Protein AF-A0AAD3GZ69-F1 (afdb_monomer)

InterPro domains:
  IPR002921 Fungal lipase-type domain [PF01764] (49-85)
  IPR029058 Alpha/Beta hydrolase fold [SSF53474] (50-106)

Organism: NCBI:txid426638

Radius of gyration: 20.84 Å; Cα contacts (8 Å, |Δi|>4): 149; chains: 1; bounding box: 48×35×66 Å

pLDDT: mean 70.29, std 15.27, range [32.44, 91.38]

Structure (mmCIF, N/CA/C/O backbone):
data_AF-A0AAD3GZ69-F1
#
_entry.id   AF-A0AAD3GZ69-F1
#
loop_
_atom_site.group_PDB
_atom_site.id
_atom_site.type_symbol
_atom_site.label_atom_id
_atom_site.label_alt_id
_atom_site.label_comp_id
_atom_site.label_asym_id
_atom_site.label_entity_id
_atom_site.label_seq_id
_atom_site.pdbx_PDB_ins_code
_atom_site.Cartn_x
_atom_site.Cartn_y
_atom_site.Cartn_z
_atom_site.occupancy
_atom_site.B_iso_or_equiv
_atom_site.auth_seq_id
_atom_site.auth_comp_id
_atom_site.auth_asym_id
_atom_site.auth_atom_id
_atom_site.pdbx_PDB_model_num
ATOM 1 N N . MET A 1 1 ? -7.403 25.230 9.301 1.00 32.44 1 MET A N 1
ATOM 2 C CA . MET A 1 1 ? -6.482 24.905 10.419 1.00 32.44 1 MET A CA 1
ATOM 3 C C . MET A 1 1 ? -7.072 23.872 11.400 1.00 32.44 1 MET A C 1
ATOM 5 O O . MET A 1 1 ? -6.485 23.655 12.447 1.00 32.44 1 MET A O 1
ATOM 9 N N . SER A 1 2 ? -8.186 23.202 11.067 1.00 45.88 2 SER A N 1
ATOM 10 C CA . SER A 1 2 ? -8.878 22.196 11.898 1.00 45.88 2 SER A CA 1
ATOM 11 C C . SER A 1 2 ? -8.241 20.807 11.873 1.00 45.88 2 SER A C 1
ATOM 13 O O . SER A 1 2 ? -8.363 20.053 12.830 1.00 45.88 2 SER A O 1
ATOM 15 N N . ASP A 1 3 ? -7.554 20.471 10.786 1.00 41.25 3 ASP A N 1
ATOM 16 C CA . ASP A 1 3 ? -7.224 19.076 10.503 1.00 41.25 3 ASP A CA 1
ATOM 17 C C . ASP A 1 3 ? -5.966 18.641 11.258 1.00 41.25 3 ASP A C 1
ATOM 19 O O . ASP A 1 3 ? -5.935 17.572 11.851 1.00 41.25 3 ASP A O 1
ATOM 23 N N . ILE A 1 4 ? -4.948 19.498 11.359 1.00 44.38 4 ILE A N 1
ATOM 24 C CA . ILE A 1 4 ? -3.692 19.141 12.035 1.00 44.38 4 ILE A CA 1
ATOM 25 C C . ILE A 1 4 ? -3.888 18.808 13.521 1.00 44.38 4 ILE A C 1
ATOM 27 O O . ILE A 1 4 ? -3.219 17.908 14.008 1.00 44.38 4 ILE A O 1
ATOM 31 N N . GLN A 1 5 ? -4.821 19.453 14.235 1.00 42.06 5 GLN A N 1
ATOM 32 C CA . GLN A 1 5 ? -5.139 19.082 15.624 1.00 42.06 5 GLN A CA 1
ATOM 33 C C . GLN A 1 5 ? -5.864 17.730 15.721 1.00 42.06 5 GLN A C 1
ATOM 35 O O . GLN A 1 5 ? -5.643 16.998 16.682 1.00 42.06 5 GLN A O 1
ATOM 40 N N . LEU A 1 6 ? -6.684 17.378 14.723 1.00 50.84 6 LEU A N 1
ATOM 41 C CA . LEU A 1 6 ? -7.386 16.091 14.648 1.00 50.84 6 LEU A CA 1
ATOM 42 C C . LEU A 1 6 ? -6.430 14.941 14.295 1.00 50.84 6 LEU A C 1
ATOM 44 O O . LEU A 1 6 ? -6.549 13.846 14.841 1.00 50.84 6 LEU A O 1
ATOM 48 N N . TRP A 1 7 ? -5.446 15.202 13.432 1.00 48.44 7 TRP A N 1
ATOM 49 C CA . TRP A 1 7 ? -4.469 14.212 12.965 1.00 48.44 7 TRP A CA 1
ATOM 50 C C . TRP A 1 7 ? -3.213 14.127 13.845 1.00 48.44 7 TRP A C 1
ATOM 52 O O . TRP A 1 7 ? -2.536 13.097 13.848 1.00 48.44 7 TRP A O 1
ATOM 62 N N . ALA A 1 8 ? -2.918 15.164 14.640 1.00 50.97 8 ALA A N 1
ATOM 63 C CA . ALA A 1 8 ? -1.767 15.197 15.541 1.00 50.97 8 ALA A CA 1
ATOM 64 C C . ALA A 1 8 ? -1.819 14.088 16.591 1.00 50.97 8 ALA A C 1
ATOM 66 O O . ALA A 1 8 ? -0.781 13.521 16.891 1.00 50.97 8 ALA A O 1
ATOM 67 N N . GLY A 1 9 ? -2.992 13.724 17.120 1.00 55.50 9 GLY A N 1
ATOM 68 C CA . GLY A 1 9 ? -3.097 12.648 18.114 1.00 55.50 9 GLY A CA 1
ATOM 69 C C . GLY A 1 9 ? -2.647 11.289 17.569 1.00 55.50 9 GLY A C 1
ATOM 70 O O . GLY A 1 9 ? -1.877 10.579 18.218 1.00 55.50 9 GLY A O 1
ATOM 71 N N . ALA A 1 10 ? -3.061 10.954 16.345 1.00 55.09 10 ALA A N 1
ATOM 72 C CA . ALA A 1 10 ? -2.642 9.726 15.676 1.00 55.09 10 ALA A CA 1
ATOM 73 C C . ALA A 1 10 ? -1.164 9.778 15.258 1.00 55.09 10 ALA A C 1
ATOM 75 O O . ALA A 1 10 ? -0.447 8.793 15.418 1.00 55.09 10 ALA A O 1
ATOM 76 N N . LEU A 1 11 ? -0.685 10.930 14.776 1.00 55.00 11 LEU A N 1
ATOM 77 C CA . LEU A 1 11 ? 0.725 11.149 14.440 1.00 55.00 11 LEU A CA 1
ATOM 78 C C . LEU A 1 11 ? 1.628 11.030 15.681 1.00 55.00 11 LEU A C 1
ATOM 80 O O . LEU A 1 11 ? 2.637 10.334 15.651 1.00 55.00 11 LEU A O 1
ATOM 84 N N . ILE A 1 12 ? 1.244 11.668 16.789 1.00 59.16 12 ILE A N 1
ATOM 85 C CA . ILE A 1 12 ? 1.954 11.631 18.073 1.00 59.16 12 ILE A CA 1
ATOM 86 C C . ILE A 1 12 ? 1.927 10.218 18.642 1.00 59.16 12 ILE A C 1
ATOM 88 O O . ILE A 1 12 ? 2.951 9.770 19.137 1.00 59.16 12 ILE A O 1
ATOM 92 N N . SER A 1 13 ? 0.812 9.490 18.557 1.00 58.69 13 SER A N 1
ATOM 93 C CA . SER A 1 13 ? 0.738 8.109 19.060 1.00 58.69 13 SER A CA 1
ATOM 94 C C . SER A 1 13 ? 1.662 7.167 18.285 1.00 58.69 13 SER A C 1
ATOM 96 O O . SER A 1 13 ? 2.373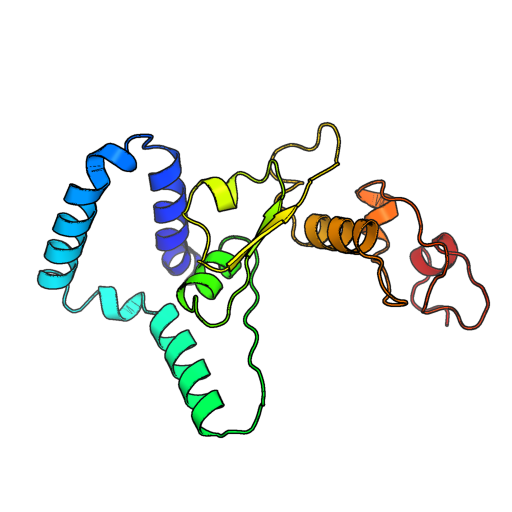 6.374 18.900 1.00 58.69 13 SER A O 1
ATOM 98 N N . GLN A 1 14 ? 1.720 7.311 16.958 1.00 54.88 14 GLN A N 1
ATOM 99 C CA . GLN A 1 14 ? 2.662 6.578 16.107 1.00 54.88 14 GLN A CA 1
ATOM 100 C C . GLN A 1 14 ? 4.117 6.960 16.444 1.00 54.88 14 GLN A C 1
ATOM 102 O O . GLN A 1 14 ? 4.931 6.097 16.753 1.00 54.88 14 GLN A O 1
ATOM 107 N N . LEU A 1 15 ? 4.450 8.252 16.519 1.00 56.22 15 LEU A N 1
ATOM 108 C CA . LEU A 1 15 ? 5.810 8.703 16.856 1.00 56.22 15 LEU A CA 1
ATOM 109 C C . LEU A 1 15 ? 6.239 8.335 18.288 1.00 56.22 15 LEU A C 1
ATOM 111 O O . LEU A 1 15 ? 7.384 7.948 18.509 1.00 56.22 15 LEU A O 1
ATOM 115 N N . SER A 1 16 ? 5.338 8.409 19.267 1.00 54.94 16 SER A N 1
ATOM 116 C CA . SER A 1 16 ? 5.649 8.099 20.674 1.00 54.94 16 SER A CA 1
ATOM 117 C C . SER A 1 16 ? 6.014 6.628 20.859 1.00 54.94 16 SER A C 1
ATOM 119 O O . SER A 1 16 ? 6.904 6.314 21.647 1.00 54.94 16 SER A O 1
ATOM 121 N N . ARG A 1 17 ? 5.383 5.725 20.097 1.00 53.78 17 ARG A N 1
ATOM 122 C CA . ARG A 1 17 ? 5.751 4.302 20.073 1.00 53.78 17 ARG A CA 1
ATOM 123 C C . ARG A 1 17 ? 7.124 4.075 19.432 1.00 53.78 17 ARG A C 1
ATOM 125 O O . ARG A 1 17 ? 7.867 3.220 19.897 1.00 53.78 17 ARG A O 1
ATOM 132 N N . SER A 1 18 ? 7.508 4.894 18.449 1.00 49.09 18 SER A N 1
ATOM 133 C CA . SER A 1 18 ? 8.809 4.803 17.770 1.00 49.09 18 SER A CA 1
ATOM 134 C C . SER A 1 18 ? 10.004 5.212 18.641 1.00 49.09 18 SER A C 1
ATOM 136 O O . SER A 1 18 ? 11.092 4.668 18.463 1.00 49.09 18 SER A O 1
ATOM 138 N N . PHE A 1 19 ? 9.839 6.179 19.550 1.00 53.97 19 PHE A N 1
ATOM 139 C CA . PHE A 1 19 ? 10.937 6.681 20.394 1.00 53.97 19 PHE A CA 1
ATOM 140 C C . PHE A 1 19 ? 11.065 5.960 21.741 1.00 53.97 19 PHE A C 1
ATOM 142 O O . PHE A 1 19 ? 12.057 6.156 22.445 1.00 53.97 19 PHE A O 1
ATOM 149 N N . ILE A 1 20 ? 10.092 5.123 22.108 1.00 55.41 20 ILE A N 1
ATOM 150 C CA . ILE A 1 20 ? 10.096 4.375 23.366 1.00 55.41 20 ILE A CA 1
ATOM 151 C C . ILE A 1 20 ? 10.287 2.881 23.048 1.00 55.41 20 ILE A C 1
ATOM 153 O O . ILE A 1 20 ? 9.304 2.164 22.864 1.00 55.41 20 ILE A O 1
ATOM 157 N N . PRO A 1 21 ? 11.530 2.354 23.050 1.00 49.06 21 PRO A N 1
ATOM 158 C CA . PRO A 1 21 ? 11.839 0.938 22.794 1.00 49.06 21 PRO A CA 1
ATOM 159 C C . PRO A 1 21 ? 11.452 0.013 23.972 1.00 49.06 21 PRO A C 1
ATOM 161 O O . PRO A 1 21 ? 12.068 -1.022 24.207 1.00 49.06 21 PRO A O 1
ATOM 164 N N . ILE A 1 22 ? 10.441 0.405 24.754 1.00 51.69 22 ILE A N 1
ATOM 165 C CA . ILE A 1 22 ? 9.986 -0.230 26.002 1.00 51.69 22 ILE A CA 1
ATOM 166 C C . ILE A 1 22 ? 8.553 -0.787 25.823 1.00 51.69 22 ILE A C 1
ATOM 168 O O . ILE A 1 22 ? 7.899 -1.180 26.787 1.00 51.69 22 ILE A O 1
ATOM 172 N N . GLY A 1 23 ? 8.050 -0.872 24.582 1.00 51.81 23 GLY A N 1
ATOM 173 C 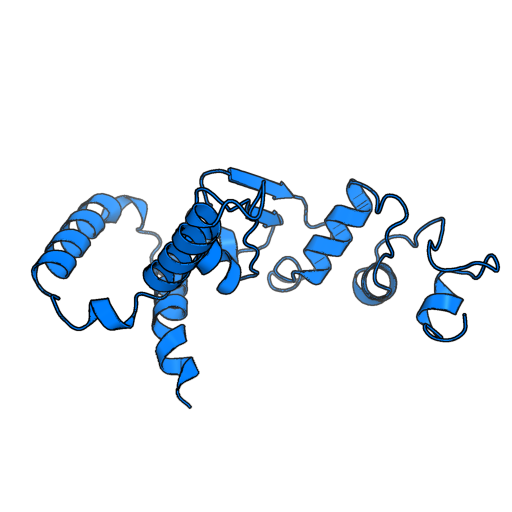CA . GLY A 1 23 ? 6.701 -1.369 24.265 1.00 51.81 23 GLY A CA 1
ATOM 174 C C . GLY A 1 23 ? 6.370 -2.740 24.873 1.00 51.81 23 GLY A C 1
ATOM 175 O O . GLY A 1 23 ? 5.239 -2.954 25.297 1.00 51.81 23 GLY A O 1
ATOM 176 N N . ASN A 1 24 ? 7.373 -3.611 25.039 1.00 53.44 24 ASN A N 1
ATOM 177 C CA . ASN A 1 24 ? 7.220 -4.944 25.642 1.00 53.44 24 ASN A CA 1
ATOM 178 C C . ASN A 1 24 ? 7.282 -4.976 27.182 1.00 53.44 24 ASN A C 1
ATOM 180 O O . ASN A 1 24 ? 6.868 -5.957 27.789 1.00 53.44 24 ASN A O 1
ATOM 184 N N . ILE A 1 25 ? 7.821 -3.942 27.835 1.00 55.22 25 ILE A N 1
ATOM 185 C CA . ILE A 1 25 ? 7.900 -3.868 29.311 1.00 55.22 25 ILE A CA 1
ATOM 186 C C . ILE A 1 25 ? 6.700 -3.094 29.872 1.00 55.22 25 ILE A C 1
ATOM 188 O O . ILE A 1 25 ? 6.257 -3.347 30.990 1.00 55.22 25 ILE A O 1
ATOM 192 N N . LEU A 1 26 ? 6.150 -2.166 29.088 1.00 50.56 26 LEU A N 1
ATOM 193 C CA . LEU A 1 26 ? 5.025 -1.327 29.487 1.00 50.56 26 LEU A CA 1
ATOM 194 C C . LEU A 1 26 ? 3.674 -1.848 28.999 1.00 50.56 26 LEU A C 1
ATOM 196 O O . LEU A 1 26 ? 2.674 -1.239 29.343 1.00 50.56 26 LEU A O 1
ATOM 200 N N . THR A 1 27 ? 3.596 -2.950 28.250 1.00 55.94 27 THR A N 1
ATOM 201 C CA . THR A 1 27 ? 2.317 -3.504 27.760 1.00 55.94 27 THR A CA 1
ATOM 202 C C . THR A 1 27 ? 1.278 -3.694 28.881 1.00 55.94 27 THR A C 1
ATOM 204 O O . THR A 1 27 ? 0.170 -3.180 28.734 1.00 55.94 27 THR A O 1
ATOM 207 N N . PRO A 1 28 ? 1.625 -4.273 30.055 1.00 54.22 28 PRO A N 1
ATOM 208 C CA . PRO A 1 28 ? 0.685 -4.388 31.177 1.00 54.22 28 PRO A CA 1
ATOM 209 C C . PRO A 1 28 ? 0.324 -3.029 31.796 1.00 54.22 28 PRO A C 1
ATOM 211 O O . PRO A 1 28 ? -0.781 -2.829 32.297 1.00 54.22 28 PRO A O 1
ATOM 214 N N . LEU A 1 29 ? 1.260 -2.073 31.765 1.00 49.47 29 LEU A N 1
ATOM 215 C CA . LEU A 1 29 ? 1.029 -0.722 32.269 1.00 49.47 29 LEU A CA 1
ATOM 216 C C . LEU A 1 29 ? 0.137 0.078 31.314 1.00 49.47 29 LEU A C 1
ATOM 218 O O . LEU A 1 29 ? -0.685 0.856 31.776 1.00 49.47 29 LEU A O 1
ATOM 222 N N . PHE A 1 30 ? 0.259 -0.123 30.002 1.00 51.56 30 PHE A N 1
ATOM 223 C CA . PHE A 1 30 ? -0.594 0.501 28.999 1.00 51.56 30 PHE A CA 1
ATOM 224 C C . PHE A 1 30 ? -2.018 -0.032 29.071 1.00 51.56 30 PHE A C 1
ATOM 226 O O . PHE A 1 30 ? -2.929 0.777 29.000 1.00 51.56 30 PHE A O 1
ATOM 233 N N . GLU A 1 31 ? -2.235 -1.331 29.285 1.00 52.62 31 GLU A N 1
ATOM 234 C CA . GLU A 1 31 ? -3.584 -1.865 29.531 1.00 52.62 31 GLU A CA 1
ATOM 235 C C . GLU A 1 31 ? -4.220 -1.216 30.767 1.00 52.62 31 GLU A C 1
ATOM 237 O O . GLU A 1 31 ? -5.341 -0.714 30.695 1.00 52.62 31 GLU A O 1
ATOM 242 N N . PHE A 1 32 ? -3.469 -1.117 31.868 1.00 52.47 32 PHE A N 1
ATOM 243 C CA . PHE A 1 32 ? -3.925 -0.468 33.098 1.00 52.47 32 PHE A CA 1
ATOM 244 C C . PHE A 1 32 ? -4.167 1.041 32.928 1.00 52.47 32 PHE A C 1
ATOM 246 O O . PHE A 1 32 ? -5.166 1.572 33.408 1.00 52.47 32 PHE A O 1
ATOM 253 N N . LEU A 1 33 ? -3.282 1.747 32.218 1.00 46.03 33 LEU A N 1
ATOM 254 C CA . LEU A 1 33 ? -3.421 3.175 31.929 1.00 46.03 33 LEU A CA 1
ATOM 255 C C . LEU A 1 33 ? -4.560 3.443 30.944 1.00 46.03 33 LEU A C 1
ATOM 257 O O . LEU A 1 33 ? -5.280 4.413 31.132 1.00 46.03 33 LEU A O 1
ATOM 261 N N . VAL A 1 34 ? -4.774 2.586 29.944 1.00 51.66 34 VAL A N 1
ATOM 262 C CA . VAL A 1 34 ? -5.924 2.655 29.031 1.00 51.66 34 VAL A CA 1
ATOM 263 C C . VAL A 1 34 ? -7.213 2.385 29.793 1.00 51.66 34 VAL A C 1
ATOM 265 O O . VAL A 1 34 ? -8.184 3.090 29.563 1.00 51.66 34 VAL A O 1
ATOM 268 N N . GLU A 1 35 ? -7.239 1.442 30.734 1.00 50.06 35 GLU A N 1
ATOM 269 C CA . GLU A 1 35 ? -8.422 1.184 31.558 1.00 50.06 35 GLU A CA 1
ATOM 270 C C . GLU A 1 35 ? -8.715 2.345 32.524 1.00 50.06 35 GLU A C 1
ATOM 272 O O . GLU A 1 35 ? -9.871 2.731 32.701 1.00 50.06 35 GLU A O 1
ATOM 277 N N . ILE A 1 36 ? -7.677 2.949 33.110 1.00 51.25 36 ILE A N 1
ATOM 278 C CA . ILE A 1 36 ? -7.787 4.141 33.960 1.00 51.25 36 ILE A CA 1
ATOM 279 C C . ILE A 1 36 ? -8.231 5.359 33.152 1.00 51.25 36 ILE A C 1
ATOM 281 O O . ILE A 1 36 ? -9.138 6.064 33.585 1.00 51.25 36 ILE A O 1
ATOM 285 N N . VAL A 1 37 ? -7.646 5.597 31.977 1.00 48.34 37 VAL A N 1
ATOM 286 C CA . VAL A 1 37 ? -8.032 6.686 31.068 1.00 48.34 37 VAL A CA 1
ATOM 287 C C . VAL A 1 37 ? -9.444 6.451 30.531 1.00 48.34 37 VAL A C 1
ATOM 289 O O . VAL A 1 37 ? -10.247 7.373 30.538 1.00 48.34 37 VAL A O 1
ATOM 292 N N . ALA A 1 38 ? -9.814 5.218 30.183 1.00 47.41 38 ALA A N 1
ATOM 293 C CA . ALA A 1 38 ? -11.172 4.868 29.767 1.00 47.41 38 ALA A CA 1
ATOM 294 C C . ALA A 1 38 ? -12.201 5.021 30.901 1.00 47.41 38 ALA A C 1
ATOM 296 O O . ALA A 1 38 ? -13.359 5.338 30.633 1.00 47.41 38 ALA A O 1
ATOM 297 N N . LYS A 1 39 ? -11.796 4.822 32.164 1.00 52.06 39 LYS A N 1
ATOM 298 C CA . LYS A 1 39 ? -12.633 5.074 33.351 1.00 52.06 39 LYS A CA 1
ATOM 299 C C . LYS A 1 39 ? -12.684 6.553 33.759 1.00 52.06 39 LYS A C 1
ATOM 301 O O . LYS A 1 39 ? -13.692 6.965 34.327 1.00 52.06 39 LYS A O 1
ATOM 306 N N . LEU A 1 40 ? -11.635 7.341 33.501 1.00 48.72 40 LEU A N 1
ATOM 307 C CA . LEU A 1 40 ? -11.531 8.757 33.892 1.00 48.72 40 LEU A CA 1
ATOM 308 C C . LEU A 1 40 ? -12.021 9.739 32.815 1.00 48.72 40 LEU A C 1
ATOM 310 O O . LEU A 1 40 ? -12.607 10.763 33.160 1.00 48.72 40 LEU A O 1
ATOM 314 N N . GLU A 1 41 ? -11.814 9.466 31.527 1.00 46.16 41 GLU A N 1
ATOM 315 C CA . GLU A 1 41 ? -12.158 10.379 30.429 1.00 46.16 41 GLU A CA 1
ATOM 316 C C . GLU A 1 41 ? -13.482 9.998 29.753 1.00 46.16 41 GLU A C 1
ATOM 318 O O . GLU A 1 41 ? -13.524 9.331 28.721 1.00 46.16 41 GLU A O 1
ATOM 323 N N . SER A 1 42 ? -14.594 10.484 30.309 1.00 47.56 42 SER A N 1
ATOM 324 C CA . SER A 1 42 ? -15.952 10.184 29.824 1.00 47.56 42 SER A CA 1
ATOM 325 C C . SER A 1 42 ? -16.564 11.218 28.861 1.00 47.56 42 SER A C 1
ATOM 327 O O . SER A 1 42 ? -17.750 11.134 28.562 1.00 47.56 42 SER A O 1
ATOM 329 N N . SER A 1 43 ? -15.799 12.178 28.323 1.00 43.94 43 SER A N 1
ATOM 330 C CA . SER A 1 43 ? -16.357 13.186 27.389 1.00 43.94 43 SER A CA 1
ATOM 331 C C . SER A 1 43 ? -15.425 13.662 26.265 1.00 43.94 43 SER A C 1
ATOM 333 O O . SER A 1 43 ? -15.903 14.059 25.204 1.00 43.94 43 SER A O 1
ATOM 335 N N . SER A 1 44 ? -14.100 13.586 26.431 1.00 46.34 44 SER A N 1
ATOM 336 C CA . SER A 1 44 ? -13.134 14.026 25.405 1.00 46.34 44 SER A CA 1
ATOM 337 C C . SER A 1 44 ? -12.867 12.954 24.331 1.00 46.34 44 SER A C 1
ATOM 339 O O . SER A 1 44 ? -12.732 13.266 23.146 1.00 46.34 44 SER A O 1
ATOM 341 N N . LEU A 1 45 ? -12.906 11.667 24.710 1.00 45.59 45 LEU A N 1
ATOM 342 C CA . LEU A 1 45 ? -12.718 10.522 23.803 1.00 45.59 45 LEU A CA 1
ATOM 343 C C . LEU A 1 45 ? -13.880 10.302 22.818 1.00 45.59 45 LEU A C 1
ATOM 345 O O . LEU A 1 45 ? -13.715 9.619 21.806 1.00 45.59 45 LEU A O 1
ATOM 349 N N . GLU A 1 46 ? -15.051 10.897 23.062 1.00 45.69 46 GLU A N 1
ATOM 350 C CA . GLU A 1 46 ? -16.164 10.848 22.108 1.00 45.69 46 GLU A CA 1
ATOM 351 C C . GLU A 1 46 ? -15.824 11.604 20.808 1.00 45.69 46 GLU A C 1
ATOM 353 O O . GLU A 1 46 ? -16.248 11.202 19.723 1.00 45.69 46 GLU A O 1
ATOM 358 N N . LYS A 1 47 ? -14.963 12.632 20.887 1.00 41.66 47 LYS A N 1
ATOM 359 C CA . LYS A 1 47 ? -14.555 13.474 19.749 1.00 41.66 47 LYS A CA 1
ATOM 360 C C . LYS A 1 47 ? -13.451 12.894 18.861 1.00 41.66 47 LYS A C 1
ATOM 362 O O . LYS A 1 47 ? -13.324 13.331 17.724 1.00 41.66 47 LYS A O 1
ATOM 367 N N . VAL A 1 48 ? -12.690 11.905 19.327 1.00 50.78 48 VAL A N 1
ATOM 368 C CA . VAL A 1 48 ? -11.642 11.210 18.538 1.00 50.78 48 VAL A CA 1
ATOM 369 C C . VAL A 1 48 ? -12.142 9.896 17.921 1.00 50.78 48 VAL A C 1
ATOM 371 O O . VAL A 1 48 ? -11.377 9.052 17.461 1.00 50.78 48 VAL A O 1
ATOM 374 N N . SER A 1 49 ? -13.461 9.722 17.861 1.00 55.66 49 SER A N 1
ATOM 375 C CA . SER A 1 49 ? -14.132 8.490 17.457 1.00 55.66 49 SER A CA 1
ATOM 376 C C . SER A 1 49 ? -14.257 8.290 15.936 1.00 55.66 49 SER A C 1
ATOM 378 O O . SER A 1 49 ? -15.251 7.747 15.455 1.00 55.66 49 SER A O 1
ATOM 380 N N . PHE A 1 50 ? -13.235 8.662 15.157 1.00 57.78 50 PHE A N 1
ATOM 381 C CA . PHE A 1 50 ? -13.207 8.428 13.702 1.00 57.78 50 PHE A CA 1
ATOM 382 C C . PHE A 1 50 ? -13.448 6.957 13.347 1.00 57.78 50 PHE A C 1
ATOM 384 O O . PHE A 1 50 ? -14.170 6.641 12.399 1.00 57.78 50 PHE A O 1
ATOM 391 N N . TYR A 1 51 ? -12.926 6.046 14.169 1.00 62.25 51 TYR A N 1
ATOM 392 C CA . TYR A 1 51 ? -13.189 4.621 14.026 1.00 62.25 51 TYR A CA 1
ATOM 393 C C . TYR A 1 51 ? -14.652 4.251 14.293 1.00 62.25 51 TYR A C 1
ATOM 395 O O . TYR A 1 51 ? -15.173 3.373 13.614 1.00 62.25 51 TYR A O 1
ATOM 403 N N . LYS A 1 52 ? -15.348 4.921 15.227 1.00 66.00 52 LYS A N 1
ATOM 404 C CA . LYS A 1 52 ? -16.772 4.659 15.501 1.00 66.00 52 LYS A CA 1
ATOM 405 C C . LYS A 1 52 ? -17.638 5.129 14.347 1.00 66.00 52 LYS A C 1
ATOM 407 O O . LYS A 1 52 ? -18.526 4.391 13.950 1.00 66.00 52 LYS A O 1
ATOM 412 N N . GLN A 1 53 ? -17.364 6.309 13.791 1.00 72.12 53 GLN A N 1
ATOM 413 C CA . GLN A 1 53 ? -18.095 6.808 12.622 1.00 72.12 53 GLN A CA 1
ATOM 414 C C . GLN A 1 53 ? -17.881 5.903 11.406 1.00 72.12 53 GLN A C 1
ATOM 416 O O . GLN A 1 53 ? -18.848 5.495 10.770 1.00 72.12 53 GLN A O 1
ATOM 421 N N . THR A 1 54 ? -16.630 5.519 11.139 1.00 72.12 54 THR A N 1
ATOM 422 C CA . THR A 1 54 ? -16.287 4.610 10.035 1.00 72.12 54 THR A CA 1
ATOM 423 C C . THR A 1 54 ? -16.946 3.242 10.228 1.00 72.12 54 THR A C 1
ATOM 425 O O . THR A 1 54 ? -17.626 2.750 9.332 1.00 72.12 54 THR A O 1
ATOM 428 N N . THR A 1 55 ? -16.847 2.665 11.430 1.00 73.75 55 THR A N 1
ATOM 429 C CA . THR A 1 55 ? -17.478 1.378 11.772 1.00 73.75 55 THR A CA 1
ATOM 430 C C . THR A 1 55 ? -19.003 1.450 11.684 1.00 73.75 55 THR A C 1
ATOM 432 O O . THR A 1 55 ? -19.623 0.539 11.143 1.00 73.75 55 THR A O 1
ATOM 435 N N . ALA A 1 56 ? -19.620 2.528 12.175 1.00 79.81 56 ALA A N 1
ATOM 436 C CA . ALA A 1 56 ? -21.065 2.727 12.113 1.00 79.81 56 ALA A CA 1
ATOM 437 C C . ALA A 1 56 ? -21.555 2.845 10.667 1.00 79.81 56 ALA A C 1
ATOM 439 O O . ALA A 1 56 ? -22.549 2.220 10.312 1.00 79.81 56 ALA A O 1
ATOM 440 N N . PHE A 1 57 ? -20.828 3.576 9.819 1.00 83.69 57 PHE A N 1
ATOM 441 C CA . PHE A 1 57 ? -21.130 3.662 8.394 1.00 83.69 57 PHE A CA 1
ATOM 442 C C . PHE A 1 57 ? -21.048 2.291 7.713 1.00 83.69 57 PHE A C 1
ATOM 444 O O . PHE A 1 57 ? -21.977 1.900 7.014 1.00 83.69 57 PHE A O 1
ATOM 451 N N . ILE A 1 58 ? -19.986 1.520 7.962 1.00 80.75 58 ILE A N 1
ATOM 452 C CA . ILE A 1 58 ? -19.831 0.176 7.381 1.00 80.75 58 ILE A CA 1
ATOM 453 C C . ILE A 1 58 ? -20.942 -0.765 7.850 1.00 80.75 58 ILE A C 1
ATOM 455 O O . ILE A 1 58 ? -21.470 -1.533 7.049 1.00 80.75 58 ILE A O 1
ATOM 459 N N . ASN A 1 59 ? -21.306 -0.712 9.133 1.00 82.69 59 ASN A N 1
ATOM 460 C CA . ASN A 1 59 ? -22.405 -1.510 9.669 1.00 82.69 59 ASN A CA 1
ATOM 461 C C . ASN A 1 59 ? -23.738 -1.119 9.023 1.00 82.69 59 ASN A C 1
ATOM 463 O O . ASN A 1 59 ? -24.476 -2.001 8.602 1.00 82.69 59 ASN A O 1
ATOM 467 N N . HIS A 1 60 ? -23.995 0.177 8.846 1.00 86.88 60 HIS A N 1
ATOM 468 C CA . HIS A 1 60 ? -25.193 0.647 8.160 1.00 86.88 60 HIS A CA 1
ATOM 469 C C . HIS A 1 60 ? -25.246 0.172 6.701 1.00 86.88 60 HIS A C 1
ATOM 471 O O . HIS A 1 60 ? -26.255 -0.365 6.263 1.00 86.88 60 HIS A O 1
ATOM 477 N N . VAL A 1 61 ? -24.146 0.290 5.951 1.00 86.06 61 VAL A N 1
ATOM 478 C CA . VAL A 1 61 ? -24.078 -0.191 4.559 1.00 86.06 61 VAL A CA 1
ATOM 479 C C . VAL A 1 61 ? -24.297 -1.708 4.472 1.00 86.06 61 VAL A C 1
ATOM 481 O O . VAL A 1 6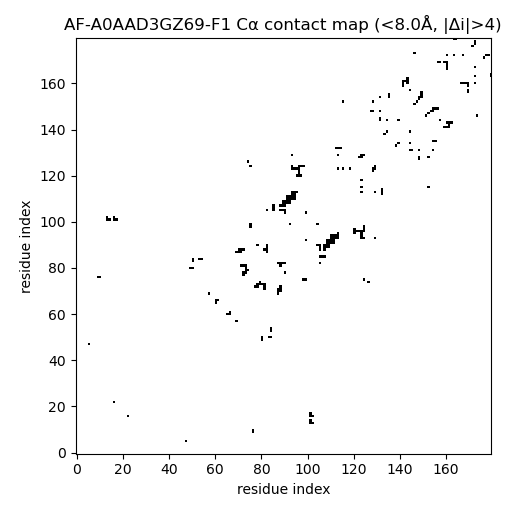1 ? -24.899 -2.179 3.510 1.00 86.06 61 VAL A O 1
ATOM 484 N N . LYS A 1 62 ? -23.862 -2.473 5.480 1.00 82.00 62 LYS A N 1
ATOM 485 C CA . LYS A 1 62 ? -24.113 -3.921 5.569 1.00 82.00 62 LYS A CA 1
ATOM 486 C C . LYS A 1 62 ? -25.569 -4.263 5.818 1.00 82.00 62 LYS A C 1
ATOM 488 O O . LYS A 1 62 ? -26.062 -5.203 5.211 1.00 82.00 62 LYS A O 1
ATOM 493 N N . GLU A 1 63 ? -26.238 -3.519 6.691 1.00 89.19 63 GLU A N 1
ATOM 494 C CA . GLU A 1 63 ? -27.666 -3.709 6.976 1.00 89.19 63 GLU A CA 1
ATOM 495 C C . GLU A 1 63 ? -28.540 -3.480 5.741 1.00 89.19 63 GLU A C 1
ATOM 497 O O . GLU A 1 63 ? -29.616 -4.058 5.639 1.00 89.19 63 GLU A O 1
ATOM 502 N N . LEU A 1 64 ? -28.078 -2.662 4.791 1.00 90.88 64 LEU A N 1
ATOM 503 C CA . LEU A 1 64 ? -28.783 -2.451 3.529 1.00 90.88 64 LEU A CA 1
ATOM 504 C C . LEU A 1 64 ? -28.691 -3.657 2.577 1.00 90.88 64 LEU A C 1
ATOM 506 O O . LEU A 1 64 ? -29.423 -3.678 1.593 1.00 90.88 64 LEU A O 1
ATOM 510 N N . GLU A 1 65 ? -27.790 -4.619 2.829 1.00 87.81 65 GLU A N 1
ATOM 511 C CA . GLU A 1 65 ? -27.554 -5.814 1.994 1.00 87.81 65 GLU A CA 1
ATOM 512 C C . GLU A 1 65 ? -27.356 -5.499 0.494 1.00 87.81 65 GLU A C 1
ATOM 514 O O . GLU A 1 65 ? -27.621 -6.319 -0.380 1.00 87.81 65 GLU A O 1
ATOM 519 N N . LEU A 1 66 ? -26.872 -4.290 0.179 1.00 88.56 66 LEU A N 1
ATOM 520 C CA . LEU A 1 66 ? -26.687 -3.820 -1.201 1.00 88.56 66 LEU A CA 1
ATOM 521 C C . LEU A 1 66 ? -25.410 -4.354 -1.858 1.00 88.56 66 LEU A C 1
ATOM 523 O O . LEU A 1 66 ? -25.276 -4.282 -3.078 1.00 88.56 66 LEU A O 1
ATOM 527 N N . TYR A 1 67 ? -24.457 -4.823 -1.053 1.00 84.62 67 TYR A N 1
ATOM 528 C CA . TYR A 1 67 ? -23.130 -5.230 -1.500 1.00 84.62 67 TYR A CA 1
ATOM 529 C C . TYR A 1 67 ? -22.739 -6.554 -0.849 1.00 84.62 67 TYR A C 1
ATOM 531 O O . TYR A 1 67 ? -22.807 -6.684 0.374 1.00 84.62 67 TYR A O 1
ATOM 539 N N . ASP A 1 68 ? -22.256 -7.497 -1.659 1.00 83.81 68 ASP A N 1
ATOM 540 C CA . ASP A 1 68 ? -21.747 -8.788 -1.181 1.00 83.81 68 ASP A CA 1
ATOM 541 C C . ASP A 1 68 ? -20.471 -8.620 -0.337 1.00 83.81 68 ASP A C 1
ATOM 543 O O . ASP A 1 68 ? -20.248 -9.330 0.646 1.00 83.81 68 ASP A O 1
ATOM 547 N N . GLU A 1 69 ? -19.632 -7.641 -0.695 1.00 79.88 69 GLU A N 1
ATOM 548 C CA . GLU A 1 69 ? -18.338 -7.391 -0.063 1.00 79.88 69 GLU A CA 1
ATOM 549 C C . GLU A 1 69 ? -18.058 -5.891 0.096 1.00 79.88 69 GLU A C 1
ATOM 551 O O . GLU A 1 69 ? -18.406 -5.072 -0.754 1.00 79.88 69 GLU A O 1
ATOM 556 N N . ILE A 1 70 ? -17.388 -5.527 1.194 1.00 79.75 70 ILE A N 1
ATOM 557 C CA . ILE A 1 70 ? -16.956 -4.156 1.485 1.00 79.75 70 ILE A CA 1
ATOM 558 C C . ILE A 1 70 ? -15.463 -4.186 1.776 1.00 79.75 70 ILE A C 1
ATOM 560 O O . ILE A 1 70 ? -15.018 -4.877 2.695 1.00 79.75 70 ILE A O 1
ATOM 564 N N . TYR A 1 71 ? -14.715 -3.393 1.016 1.00 79.12 71 TYR A N 1
ATOM 565 C CA . TYR A 1 71 ? -13.276 -3.234 1.160 1.00 79.12 71 TYR A CA 1
ATOM 566 C C . TYR A 1 71 ? -12.957 -1.831 1.657 1.00 79.12 71 TYR A C 1
ATOM 568 O O . TYR A 1 71 ? -13.469 -0.845 1.128 1.00 79.12 71 TYR A O 1
ATOM 576 N N . ILE A 1 72 ? -12.084 -1.743 2.657 1.00 78.25 72 ILE A N 1
ATOM 577 C CA . ILE A 1 72 ? -11.555 -0.474 3.153 1.00 78.25 72 ILE A CA 1
ATOM 578 C C . ILE A 1 72 ? -10.074 -0.446 2.814 1.00 78.25 72 ILE A C 1
ATOM 580 O O . ILE A 1 72 ? -9.345 -1.396 3.097 1.00 78.25 72 ILE A O 1
ATOM 584 N N . THR A 1 73 ? -9.629 0.650 2.215 1.00 82.56 73 THR A N 1
ATOM 585 C CA . THR A 1 73 ? -8.225 0.860 1.880 1.00 82.56 73 THR A CA 1
ATOM 586 C C . THR A 1 73 ? -7.734 2.169 2.476 1.00 82.56 73 THR A C 1
ATOM 588 O O . THR A 1 73 ? -8.513 3.086 2.737 1.00 82.56 73 THR A O 1
ATOM 591 N N . GLY A 1 74 ? -6.431 2.245 2.702 1.00 82.00 74 GLY A N 1
ATOM 592 C CA . GLY A 1 74 ? -5.772 3.419 3.232 1.00 82.00 74 GLY A CA 1
ATOM 593 C C . GLY A 1 74 ? -4.264 3.253 3.156 1.00 82.00 74 GLY A C 1
ATOM 594 O O . GLY A 1 74 ? -3.744 2.140 3.153 1.00 82.00 74 GLY A O 1
ATOM 595 N N . HIS A 1 75 ? -3.561 4.377 3.092 1.00 84.88 75 HIS A N 1
ATOM 596 C CA . HIS A 1 75 ? -2.106 4.429 3.050 1.00 84.88 75 HIS A CA 1
ATOM 597 C C . HIS A 1 75 ? -1.583 5.241 4.234 1.00 84.88 75 HIS A C 1
ATOM 599 O O . HIS A 1 75 ? -2.230 6.209 4.645 1.00 84.88 75 HIS A O 1
ATOM 605 N N . SER A 1 76 ? -0.438 4.837 4.794 1.00 80.81 76 SER A N 1
ATOM 606 C CA . SER A 1 76 ? 0.169 5.492 5.956 1.00 80.81 76 SER A CA 1
ATOM 607 C C . SER A 1 76 ? -0.840 5.611 7.114 1.00 80.81 76 SER A C 1
ATOM 609 O O . SER A 1 76 ? -1.501 4.631 7.465 1.00 80.81 76 SER A O 1
ATOM 611 N N . LEU A 1 77 ? -1.050 6.815 7.648 1.00 75.25 77 LEU A N 1
ATOM 612 C CA . LEU A 1 77 ? -2.084 7.115 8.643 1.00 75.25 77 LEU A CA 1
ATOM 613 C C . LEU A 1 77 ? -3.492 6.636 8.237 1.00 75.25 77 LEU A C 1
ATOM 615 O O . LEU A 1 77 ? -4.231 6.107 9.068 1.00 75.25 77 LEU A O 1
ATOM 619 N N . GLY A 1 78 ? -3.866 6.784 6.962 1.00 72.19 78 GLY A N 1
ATOM 620 C CA . GLY A 1 78 ? -5.150 6.296 6.455 1.00 72.19 78 GLY A CA 1
ATOM 621 C C . GLY A 1 78 ? -5.258 4.770 6.510 1.00 72.19 78 GLY A C 1
ATOM 622 O O . GLY A 1 78 ? -6.340 4.239 6.750 1.00 72.19 78 GLY A O 1
ATOM 623 N N . GLY A 1 79 ? -4.134 4.064 6.353 1.00 77.38 79 GLY A N 1
ATOM 624 C CA . GLY A 1 79 ? -4.047 2.613 6.527 1.00 77.38 79 GLY A CA 1
ATOM 625 C C . GLY A 1 79 ? -4.238 2.199 7.986 1.00 77.38 79 GLY A C 1
ATOM 626 O O . GLY A 1 79 ? -4.986 1.265 8.263 1.00 77.38 79 GLY A O 1
ATOM 627 N N . GLY A 1 80 ? -3.656 2.954 8.923 1.00 73.81 80 GLY A N 1
ATOM 628 C CA . GLY A 1 80 ? -3.881 2.762 10.359 1.00 73.81 80 GLY A CA 1
ATOM 629 C C . GLY A 1 80 ? -5.353 2.928 10.752 1.00 73.81 80 GLY A C 1
ATOM 630 O O . GLY A 1 80 ? -5.893 2.123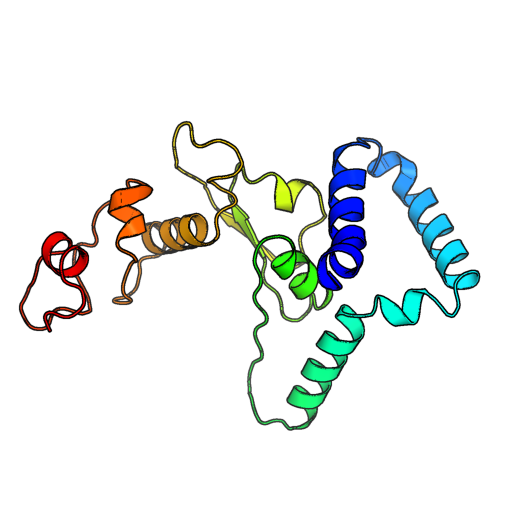 11.501 1.00 73.81 80 GLY A O 1
ATOM 631 N N . ILE A 1 81 ? -6.051 3.917 10.187 1.00 73.00 81 ILE A N 1
ATOM 632 C CA . ILE A 1 81 ? -7.489 4.109 10.446 1.00 73.00 81 ILE A CA 1
ATOM 633 C C . ILE A 1 81 ? -8.333 3.003 9.826 1.00 73.00 81 ILE A C 1
ATOM 635 O O . ILE A 1 81 ? -9.261 2.515 10.475 1.00 73.00 81 ILE A O 1
ATOM 639 N N . ALA A 1 82 ? -8.005 2.583 8.602 1.00 74.00 82 ALA A N 1
ATOM 640 C CA . ALA A 1 82 ? -8.646 1.430 7.990 1.00 74.00 82 ALA A CA 1
ATOM 641 C C . ALA A 1 82 ? -8.501 0.205 8.908 1.00 74.00 82 ALA A C 1
ATOM 643 O O . ALA A 1 82 ? -9.492 -0.465 9.196 1.00 74.00 82 ALA A O 1
ATOM 644 N N . MET A 1 83 ? -7.297 -0.034 9.433 1.00 71.06 83 MET A N 1
ATOM 645 C CA . MET A 1 83 ? -6.966 -1.166 10.300 1.00 71.06 83 MET A CA 1
ATOM 646 C C . MET A 1 83 ? -7.768 -1.217 11.605 1.00 71.06 83 MET A C 1
ATOM 648 O O . MET A 1 83 ? -8.028 -2.309 12.100 1.00 71.06 83 MET A O 1
ATOM 652 N N . ILE A 1 84 ? -8.251 -0.091 12.142 1.00 67.81 84 ILE A N 1
ATOM 653 C CA . ILE A 1 84 ? -9.144 -0.120 13.320 1.00 67.81 84 ILE A CA 1
ATOM 654 C C . ILE A 1 84 ? -10.450 -0.881 13.007 1.00 67.81 84 ILE A C 1
ATOM 656 O O . ILE A 1 84 ? -11.109 -1.408 13.902 1.00 67.81 84 ILE A O 1
ATOM 660 N N . SER A 1 85 ? -10.799 -1.009 11.725 1.00 68.50 85 SER A N 1
ATOM 661 C CA . SER A 1 85 ? -11.921 -1.820 11.249 1.00 68.50 85 SER A CA 1
ATOM 662 C C . SER A 1 85 ? -11.546 -3.287 10.953 1.00 68.50 85 SER A C 1
ATOM 664 O O . SER A 1 85 ? -12.376 -3.960 10.343 1.00 68.50 85 SER A O 1
ATOM 666 N N . ASP A 1 86 ? -10.345 -3.754 11.362 1.00 65.31 86 ASP A N 1
ATOM 667 C CA . ASP A 1 86 ? -9.626 -5.065 11.278 1.00 65.31 86 ASP A CA 1
ATOM 668 C C . ASP A 1 86 ? -10.305 -6.222 10.511 1.00 65.31 86 ASP A C 1
ATOM 670 O O . ASP A 1 86 ? -9.703 -6.922 9.695 1.00 65.31 86 ASP A O 1
ATOM 674 N N . LYS A 1 87 ? -11.606 -6.426 10.719 1.00 66.88 87 LYS A N 1
ATOM 675 C CA . LYS A 1 87 ? -12.446 -7.363 9.968 1.00 66.88 87 LYS A CA 1
ATOM 676 C C . LYS A 1 87 ? -12.469 -7.113 8.449 1.00 66.88 87 LYS A C 1
ATOM 678 O O . LYS A 1 87 ? -12.703 -8.075 7.713 1.00 66.88 87 LYS A O 1
ATOM 683 N N . TYR A 1 88 ? -12.240 -5.887 7.982 1.00 70.06 88 TYR A N 1
ATOM 684 C CA . TYR A 1 88 ? -12.387 -5.506 6.563 1.00 70.06 88 TYR A CA 1
ATOM 685 C C . TYR A 1 88 ? -11.100 -5.017 5.907 1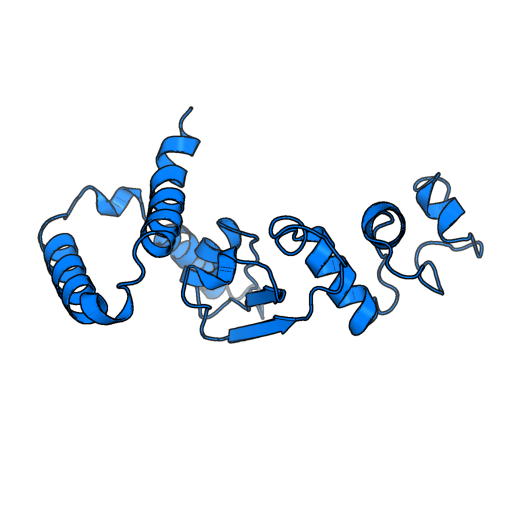.00 70.06 88 TYR A C 1
ATOM 687 O O . TYR A 1 88 ? -11.141 -4.437 4.822 1.00 70.06 88 TYR A O 1
ATOM 695 N N . THR A 1 89 ? -9.966 -5.234 6.565 1.00 73.38 89 THR A N 1
ATOM 696 C CA . THR A 1 89 ? -8.676 -4.755 6.085 1.00 73.38 89 THR A CA 1
ATOM 697 C C . THR A 1 89 ? -7.702 -5.877 5.826 1.00 73.38 89 THR A C 1
ATOM 699 O O . THR A 1 89 ? -7.718 -6.920 6.480 1.00 73.38 89 THR A O 1
ATOM 702 N N . PHE A 1 90 ? -6.837 -5.611 4.859 1.00 82.31 90 PHE A N 1
ATOM 703 C CA . PHE A 1 90 ? -5.661 -6.393 4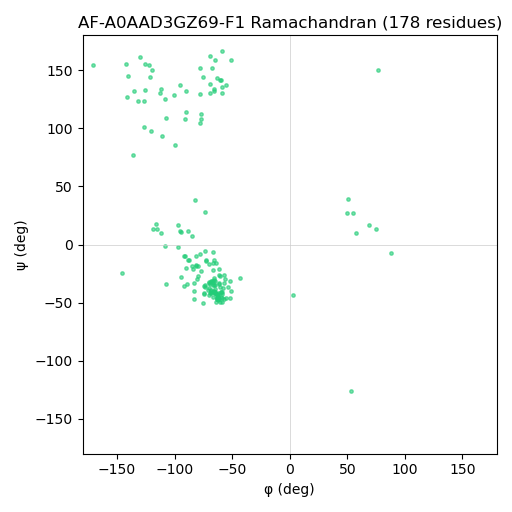.553 1.00 82.31 90 PHE A CA 1
ATOM 704 C C . PHE A 1 90 ? -4.495 -5.420 4.415 1.00 82.31 90 PHE A C 1
ATOM 706 O O . PHE A 1 90 ? -4.575 -4.477 3.624 1.00 82.31 90 PHE A O 1
ATOM 713 N N . ASN A 1 91 ? -3.441 -5.614 5.200 1.00 83.88 91 ASN A N 1
ATOM 714 C CA . ASN A 1 91 ? -2.290 -4.718 5.195 1.00 83.88 91 ASN A CA 1
ATOM 715 C C . ASN A 1 91 ? -1.203 -5.257 4.261 1.00 83.88 91 ASN A C 1
ATOM 717 O O . ASN A 1 91 ? -0.891 -6.442 4.277 1.00 83.88 91 ASN A O 1
ATOM 721 N N . VAL A 1 92 ? -0.590 -4.372 3.480 1.00 87.38 92 VAL A N 1
ATOM 722 C CA . VAL A 1 92 ? 0.602 -4.681 2.681 1.00 87.38 92 VAL A CA 1
ATOM 723 C C . VAL A 1 92 ? 1.784 -3.973 3.327 1.00 87.38 92 VAL A C 1
ATOM 725 O O . VAL A 1 92 ? 1.704 -2.772 3.578 1.00 87.38 92 VAL A O 1
ATOM 728 N N . LEU A 1 93 ? 2.838 -4.721 3.647 1.00 87.75 93 LEU A N 1
ATOM 729 C CA . LEU A 1 93 ? 3.998 -4.241 4.398 1.00 87.75 93 LEU A CA 1
ATOM 730 C C . LEU A 1 93 ? 5.266 -4.403 3.554 1.00 87.75 93 LEU A C 1
ATOM 732 O O . LEU A 1 93 ? 5.833 -5.499 3.525 1.00 87.75 93 LEU A O 1
ATOM 736 N N . PRO A 1 94 ? 5.729 -3.343 2.876 1.00 86.50 94 PRO A N 1
ATOM 737 C CA . PRO A 1 94 ? 7.002 -3.370 2.171 1.00 86.50 94 PRO A CA 1
ATOM 738 C C . PRO A 1 94 ? 8.183 -3.505 3.141 1.00 86.50 94 PRO A C 1
ATOM 740 O O . PRO A 1 94 ? 8.272 -2.792 4.141 1.00 86.50 94 PRO A O 1
ATOM 743 N N . THR A 1 95 ? 9.128 -4.392 2.841 1.00 84.44 95 THR A N 1
ATOM 744 C CA . THR A 1 95 ? 10.397 -4.486 3.573 1.00 84.44 95 THR A CA 1
ATOM 745 C C . THR A 1 95 ? 11.138 -3.149 3.487 1.00 84.44 95 THR A C 1
ATOM 747 O O . THR A 1 95 ? 11.301 -2.602 2.402 1.00 84.44 95 THR A O 1
ATOM 750 N N . GLY A 1 96 ? 11.593 -2.614 4.622 1.00 77.88 96 GLY A N 1
ATOM 751 C CA . GLY A 1 96 ? 12.268 -1.309 4.681 1.00 77.88 96 GLY A CA 1
ATOM 752 C C . GLY A 1 96 ? 11.329 -0.106 4.844 1.00 77.88 96 GLY A C 1
ATOM 753 O O . GLY A 1 96 ? 11.814 0.992 5.119 1.00 77.88 96 GLY A O 1
ATOM 754 N N . ASP A 1 97 ? 10.007 -0.300 4.762 1.00 77.19 97 ASP A 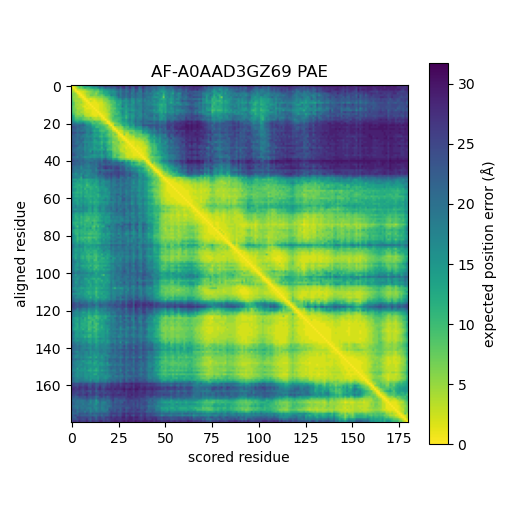N 1
ATOM 755 C CA . ASP A 1 97 ? 9.039 0.683 5.249 1.00 77.19 97 ASP A CA 1
ATOM 756 C C . ASP A 1 97 ? 8.951 0.601 6.781 1.00 77.19 97 ASP A C 1
ATOM 758 O O . ASP A 1 97 ? 8.478 -0.383 7.350 1.00 77.19 97 ASP A O 1
ATOM 762 N N . ILE A 1 98 ? 9.414 1.650 7.461 1.00 72.12 98 ILE A N 1
ATOM 763 C CA . ILE A 1 98 ? 9.424 1.713 8.925 1.00 72.12 98 ILE A CA 1
ATOM 764 C C . ILE A 1 98 ? 8.043 2.015 9.517 1.00 72.12 98 ILE A C 1
ATOM 766 O O . ILE A 1 98 ? 7.793 1.682 10.671 1.00 72.12 98 ILE A O 1
ATOM 770 N N . VAL A 1 99 ? 7.121 2.620 8.762 1.00 71.94 99 VAL A N 1
ATOM 771 C CA . VAL A 1 99 ? 5.816 3.040 9.297 1.00 71.94 99 VAL A CA 1
ATOM 772 C C . VAL A 1 99 ? 4.987 1.866 9.829 1.00 71.94 99 VAL A C 1
ATOM 774 O O . VAL A 1 99 ? 4.563 1.939 10.982 1.00 71.94 99 VAL A O 1
ATOM 777 N N . PRO A 1 100 ? 4.796 0.754 9.094 1.00 63.50 100 PRO A N 1
ATOM 778 C CA . PRO A 1 100 ? 4.113 -0.416 9.635 1.00 63.50 100 PRO A CA 1
ATOM 779 C C . PRO A 1 100 ? 4.960 -1.207 10.644 1.00 63.50 100 PRO A C 1
ATOM 781 O O . PRO A 1 100 ? 4.459 -2.167 11.211 1.00 63.50 100 PRO A O 1
ATOM 784 N N . MET A 1 101 ? 6.232 -0.851 10.861 1.00 63.62 101 MET A N 1
ATOM 785 C CA . MET A 1 101 ? 7.068 -1.446 11.914 1.00 63.62 101 MET A CA 1
ATOM 786 C C . MET A 1 101 ? 6.925 -0.720 13.258 1.00 63.62 101 MET A C 1
ATOM 788 O O . MET A 1 101 ? 7.390 -1.226 14.278 1.00 63.62 101 MET A O 1
ATOM 792 N N . ILE A 1 102 ? 6.324 0.472 13.259 1.00 61.84 102 ILE A N 1
ATOM 793 C CA . ILE A 1 102 ? 6.113 1.297 14.454 1.00 61.84 102 ILE A CA 1
ATOM 794 C C . ILE A 1 102 ? 4.843 0.880 15.218 1.00 61.84 102 ILE A C 1
ATOM 796 O O . ILE A 1 102 ? 4.722 1.168 16.411 1.00 61.84 102 ILE A O 1
ATOM 800 N N . ASP A 1 103 ? 3.911 0.194 14.556 1.00 59.81 103 ASP A N 1
ATOM 801 C CA . ASP A 1 103 ? 2.666 -0.303 15.144 1.00 59.81 103 ASP A CA 1
ATOM 802 C C . ASP A 1 103 ? 2.462 -1.789 14.822 1.00 59.81 103 ASP A C 1
ATOM 804 O O . ASP A 1 103 ? 3.075 -2.317 13.893 1.00 59.81 103 ASP A O 1
ATOM 808 N N . ASP A 1 104 ? 1.599 -2.467 15.576 1.00 64.31 104 ASP A N 1
ATOM 809 C CA . ASP A 1 104 ? 1.256 -3.854 15.268 1.00 64.31 104 ASP A CA 1
ATOM 810 C C . ASP A 1 104 ? 0.424 -3.902 13.974 1.00 64.31 104 ASP A C 1
ATOM 812 O O . ASP A 1 104 ? -0.561 -3.165 13.845 1.00 64.31 104 ASP A O 1
ATOM 816 N N . PRO A 1 105 ? 0.773 -4.762 13.000 1.00 65.88 105 PRO A N 1
ATOM 817 C CA . PRO A 1 105 ? -0.054 -4.936 11.818 1.00 65.88 105 PRO A CA 1
ATOM 818 C C . PRO A 1 105 ? -1.413 -5.535 12.188 1.00 65.88 105 PRO A C 1
ATOM 820 O O . PRO A 1 105 ? -1.574 -6.211 13.207 1.00 65.88 105 PRO A O 1
ATOM 823 N N . SER A 1 106 ? -2.395 -5.341 11.306 1.00 68.38 106 SER A N 1
ATOM 824 C CA . SER A 1 106 ? -3.699 -5.995 11.432 1.00 68.38 106 SER A CA 1
ATOM 825 C C . SER A 1 106 ? -3.542 -7.514 11.438 1.00 68.38 106 SER A C 1
ATOM 827 O O . SER A 1 106 ? -2.507 -8.053 11.048 1.00 68.38 106 SER A O 1
ATOM 829 N N . LYS A 1 107 ? -4.587 -8.256 11.810 1.00 70.12 107 LYS A N 1
ATOM 830 C CA . LYS A 1 107 ? -4.500 -9.729 11.830 1.00 70.12 107 LYS A CA 1
ATOM 831 C C . LYS A 1 107 ? -4.313 -10.353 10.443 1.00 70.12 107 LYS A C 1
ATOM 833 O O . LYS A 1 107 ? -4.025 -11.545 10.349 1.00 70.12 107 LYS A O 1
ATOM 838 N N . ARG A 1 108 ? -4.518 -9.581 9.371 1.00 76.94 108 ARG A N 1
ATOM 839 C CA . ARG A 1 108 ? -4.392 -10.014 7.977 1.00 76.94 108 ARG A CA 1
ATOM 840 C C . ARG A 1 108 ? -3.446 -9.085 7.240 1.00 76.94 108 ARG A C 1
ATOM 842 O O . ARG A 1 108 ? -3.833 -8.000 6.815 1.00 76.94 108 ARG A O 1
ATOM 849 N N . TYR A 1 109 ? -2.215 -9.537 7.065 1.00 85.06 109 TYR A N 1
ATOM 850 C CA . TYR A 1 109 ? -1.203 -8.765 6.373 1.00 85.06 109 TYR A CA 1
ATOM 851 C C . TYR A 1 109 ? -0.310 -9.639 5.505 1.00 85.06 109 TYR A C 1
ATOM 853 O O . TYR A 1 109 ? -0.130 -10.821 5.787 1.00 85.06 109 TYR A O 1
ATOM 861 N N . GLU A 1 110 ? 0.274 -9.019 4.487 1.00 88.25 110 GLU A N 1
ATOM 862 C CA . GLU A 1 110 ? 1.279 -9.615 3.619 1.00 88.25 110 GLU A CA 1
ATOM 863 C C . GLU A 1 110 ? 2.520 -8.738 3.599 1.00 88.25 110 GLU A C 1
ATOM 865 O O . GLU A 1 110 ? 2.436 -7.517 3.438 1.00 88.25 110 GLU A O 1
ATOM 870 N N . LYS A 1 111 ? 3.678 -9.372 3.769 1.00 88.38 111 LYS A N 1
ATOM 871 C CA . LYS A 1 111 ? 4.967 -8.705 3.611 1.00 88.38 111 LYS A CA 1
ATOM 872 C C . LYS A 1 111 ? 5.406 -8.830 2.163 1.00 88.38 111 LYS A C 1
ATOM 874 O O . LYS A 1 111 ? 5.381 -9.925 1.615 1.00 88.38 111 LYS A O 1
ATOM 879 N N . ILE A 1 112 ? 5.827 -7.722 1.571 1.00 90.25 112 ILE A N 1
ATOM 880 C CA . ILE A 1 112 ? 6.364 -7.700 0.210 1.00 90.25 112 ILE A CA 1
ATOM 881 C C . ILE A 1 112 ? 7.777 -7.132 0.226 1.00 90.25 112 ILE A C 1
ATOM 883 O O . ILE A 1 112 ? 8.124 -6.345 1.105 1.00 90.25 112 ILE A O 1
ATOM 887 N N . ASP A 1 113 ? 8.594 -7.495 -0.754 1.00 89.50 113 ASP A N 1
ATOM 888 C CA . ASP A 1 113 ? 9.923 -6.908 -0.887 1.00 89.50 113 ASP A CA 1
ATOM 889 C C . ASP A 1 113 ? 9.843 -5.489 -1.459 1.00 89.50 113 ASP A C 1
ATOM 891 O O . ASP A 1 113 ? 9.023 -5.194 -2.321 1.00 89.50 113 ASP A O 1
ATOM 895 N N . CYS A 1 114 ? 10.722 -4.598 -1.003 1.00 85.69 114 CYS A N 1
ATOM 896 C CA . CYS A 1 114 ? 10.978 -3.324 -1.667 1.00 85.69 114 CYS A CA 1
ATOM 897 C C . CYS A 1 114 ? 12.356 -3.410 -2.326 1.00 85.69 114 CYS A C 1
ATOM 899 O O . CYS A 1 114 ? 13.372 -3.453 -1.637 1.00 85.69 114 CYS A O 1
ATOM 901 N N . ARG A 1 115 ? 12.394 -3.481 -3.661 1.00 82.19 115 ARG A N 1
ATOM 902 C CA . ARG A 1 115 ? 13.626 -3.750 -4.432 1.00 82.19 115 ARG A CA 1
ATOM 903 C C . ARG A 1 115 ? 14.351 -2.502 -4.930 1.00 82.19 115 ARG A C 1
ATOM 905 O O . ARG A 1 115 ? 15.247 -2.602 -5.760 1.00 82.19 115 ARG A O 1
ATOM 912 N N . LEU A 1 116 ? 13.957 -1.330 -4.451 1.00 76.94 116 LEU A N 1
ATOM 913 C CA . LEU A 1 116 ? 14.617 -0.088 -4.820 1.00 76.94 116 LEU A CA 1
ATOM 914 C C . LEU A 1 116 ? 15.932 0.042 -4.041 1.00 76.94 116 LEU A C 1
ATOM 916 O O . LEU A 1 116 ? 15.927 0.329 -2.842 1.00 76.94 116 LEU A O 1
ATOM 920 N N . GLU A 1 117 ? 17.052 -0.190 -4.730 1.00 64.25 117 GLU A N 1
ATOM 921 C CA . GLU A 1 117 ? 18.401 0.012 -4.191 1.00 64.25 117 GLU A CA 1
ATOM 922 C C . GLU A 1 117 ? 18.585 1.477 -3.750 1.00 64.25 117 GLU A C 1
ATOM 924 O O . GLU A 1 117 ? 18.153 2.401 -4.438 1.00 64.25 117 GLU A O 1
ATOM 929 N N . ASP A 1 118 ? 19.184 1.692 -2.573 1.00 60.88 118 ASP A N 1
ATOM 930 C CA . ASP A 1 118 ? 19.486 3.012 -1.979 1.00 60.88 118 ASP A CA 1
ATOM 931 C C . ASP A 1 118 ? 18.306 3.975 -1.759 1.00 60.88 118 ASP A C 1
ATOM 933 O O . ASP A 1 118 ? 18.476 5.140 -1.381 1.00 60.88 118 ASP A O 1
ATOM 937 N N . SER A 1 119 ? 17.078 3.496 -1.921 1.00 54.75 119 SER A N 1
ATOM 938 C CA . SER A 1 119 ? 15.899 4.313 -1.694 1.00 54.75 119 SER A CA 1
ATOM 939 C C . SER A 1 119 ? 15.658 4.440 -0.184 1.00 54.75 119 SER A C 1
ATOM 941 O O . SER A 1 119 ? 15.328 3.474 0.501 1.00 54.75 119 SER A O 1
ATOM 943 N N . GLY A 1 120 ? 15.910 5.623 0.383 1.00 59.56 120 GLY A N 1
ATOM 944 C CA . GLY A 1 120 ? 15.677 5.875 1.809 1.00 59.56 120 GLY A CA 1
ATOM 945 C C . GLY A 1 120 ? 14.262 5.461 2.246 1.00 59.56 120 GLY A C 1
ATOM 946 O O . GLY A 1 120 ? 13.354 5.392 1.421 1.00 59.56 120 GLY A O 1
ATOM 947 N N . PHE A 1 121 ? 14.061 5.230 3.549 1.00 63.75 121 PHE A N 1
ATOM 948 C CA . PHE A 1 121 ? 12.837 4.650 4.142 1.00 63.75 121 PHE A CA 1
ATOM 949 C C . PHE A 1 121 ? 11.493 5.192 3.599 1.00 63.75 121 PHE A C 1
ATOM 951 O O . PHE A 1 121 ? 10.492 4.483 3.592 1.00 63.75 121 PHE A O 1
ATOM 958 N N . LEU A 1 122 ? 11.459 6.445 3.133 1.00 68.50 122 LEU A N 1
ATOM 959 C CA . LEU A 1 122 ? 10.277 7.094 2.561 1.00 68.50 122 LEU A CA 1
ATOM 960 C C . LEU A 1 122 ? 9.832 6.515 1.215 1.00 68.50 122 LEU A C 1
ATOM 962 O O . LEU A 1 122 ? 8.642 6.545 0.930 1.00 68.50 122 LEU A O 1
ATOM 966 N N . LEU A 1 123 ? 10.743 6.006 0.385 1.00 78.19 123 LEU A N 1
ATOM 967 C CA . LEU A 1 1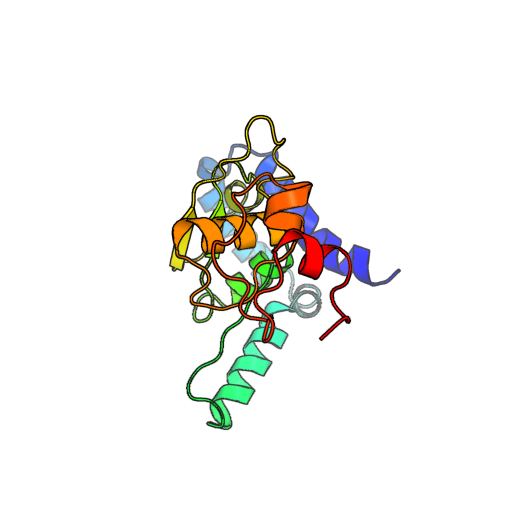23 ? 10.400 5.526 -0.958 1.00 78.19 123 LEU A CA 1
ATOM 968 C C . LEU A 1 123 ? 9.664 4.185 -0.906 1.00 78.19 123 LEU A C 1
ATOM 970 O O . LEU A 1 123 ? 8.632 4.045 -1.559 1.00 78.19 123 LEU A O 1
ATOM 974 N N . CYS A 1 124 ? 10.106 3.256 -0.055 1.00 80.62 124 CYS A N 1
ATOM 975 C CA . CYS A 1 124 ? 9.362 2.024 0.238 1.00 80.62 124 CYS A CA 1
ATOM 976 C C . CYS A 1 124 ? 8.041 2.294 0.972 1.00 80.62 124 CYS A C 1
ATOM 978 O O . CYS A 1 124 ? 7.122 1.485 0.895 1.00 80.62 124 CYS A O 1
ATOM 980 N N . HIS A 1 125 ? 7.919 3.449 1.633 1.00 84.38 125 HIS A N 1
ATOM 981 C CA . HIS A 1 125 ? 6.662 3.892 2.221 1.00 84.38 125 HIS A CA 1
ATOM 982 C C . HIS A 1 125 ? 5.680 4.464 1.188 1.00 84.38 125 HIS A C 1
ATOM 984 O O . HIS A 1 125 ? 4.541 4.739 1.538 1.00 84.38 125 HIS A O 1
ATOM 990 N N . MET A 1 126 ? 6.042 4.681 -0.081 1.00 83.44 126 MET A N 1
ATOM 991 C CA . MET A 1 126 ? 5.113 5.270 -1.054 1.00 83.44 126 MET A CA 1
ATOM 992 C C . MET A 1 126 ? 4.091 4.245 -1.560 1.00 83.44 126 MET A C 1
ATOM 994 O O . MET A 1 126 ? 4.449 3.195 -2.091 1.00 83.44 126 MET A O 1
ATOM 998 N N . SER A 1 127 ? 2.800 4.591 -1.516 1.00 87.12 127 SER A N 1
ATOM 999 C CA . SER A 1 127 ? 1.724 3.740 -2.056 1.00 87.12 127 SER A CA 1
ATOM 1000 C C . SER A 1 127 ? 1.902 3.421 -3.541 1.00 87.12 127 SER A C 1
ATOM 1002 O O . SER A 1 127 ? 1.634 2.299 -3.966 1.00 87.12 127 SER A O 1
ATOM 1004 N N . LEU A 1 128 ? 2.391 4.384 -4.329 1.00 87.19 128 LEU A N 1
ATOM 1005 C CA . LEU A 1 128 ? 2.685 4.183 -5.746 1.00 87.19 128 LEU A CA 1
ATOM 1006 C C . LEU A 1 128 ? 3.823 3.177 -5.949 1.00 87.19 128 LEU A C 1
ATOM 1008 O O . LEU A 1 128 ? 3.711 2.310 -6.809 1.00 87.19 128 LEU A O 1
ATOM 1012 N N . GLN A 1 129 ? 4.869 3.233 -5.123 1.00 89.19 129 GLN A N 1
ATOM 1013 C CA . GLN A 1 129 ? 5.961 2.262 -5.161 1.00 89.19 129 GLN A CA 1
ATOM 1014 C C . GLN A 1 129 ? 5.448 0.857 -4.824 1.00 89.19 129 GLN A C 1
ATOM 1016 O O . GLN A 1 129 ? 5.720 -0.081 -5.574 1.00 89.19 129 GLN A O 1
ATOM 1021 N N . THR A 1 130 ? 4.644 0.728 -3.763 1.00 89.06 130 THR A N 1
ATOM 1022 C CA . THR A 1 130 ? 4.008 -0.540 -3.365 1.00 89.06 130 THR A CA 1
ATOM 1023 C C . THR A 1 130 ? 3.131 -1.088 -4.493 1.00 89.06 130 THR A C 1
ATOM 1025 O O . THR A 1 130 ? 3.162 -2.277 -4.805 1.00 89.06 130 THR A O 1
ATOM 1028 N N . PHE A 1 131 ? 2.367 -0.217 -5.157 1.00 89.88 131 PHE A N 1
ATOM 1029 C CA . PHE A 1 131 ? 1.551 -0.590 -6.307 1.00 89.88 131 PHE A CA 1
ATOM 1030 C C . PHE A 1 131 ? 2.404 -1.084 -7.484 1.00 89.88 131 PHE A C 1
ATOM 1032 O O . PHE A 1 131 ? 2.070 -2.104 -8.090 1.00 89.88 131 PHE A O 1
ATOM 1039 N N . CYS A 1 132 ? 3.497 -0.392 -7.813 1.00 90.44 132 CYS A N 1
ATOM 1040 C CA . CYS A 1 132 ? 4.407 -0.792 -8.885 1.00 90.44 132 CYS A CA 1
ATOM 1041 C C . CYS A 1 132 ? 5.053 -2.155 -8.601 1.00 90.44 132 CYS A C 1
ATOM 1043 O O . CYS A 1 132 ? 5.061 -3.013 -9.480 1.00 90.44 132 CYS A O 1
ATOM 1045 N N . GLU A 1 133 ? 5.505 -2.382 -7.367 1.00 91.38 133 GLU A N 1
ATOM 1046 C CA . GLU A 1 133 ? 6.073 -3.657 -6.924 1.00 91.38 133 GLU A CA 1
ATOM 1047 C C . GLU A 1 133 ? 5.071 -4.809 -7.094 1.00 91.38 133 GLU A C 1
ATOM 1049 O O . GLU A 1 133 ? 5.385 -5.820 -7.724 1.00 91.38 133 GLU A O 1
ATOM 1054 N N . LEU A 1 134 ? 3.830 -4.633 -6.624 1.00 90.25 134 LEU A N 1
ATOM 1055 C CA . LEU A 1 134 ? 2.771 -5.634 -6.785 1.00 90.25 134 LEU A CA 1
ATOM 1056 C C . LEU A 1 134 ? 2.477 -5.930 -8.261 1.00 90.25 134 LEU A C 1
ATOM 1058 O O . LEU A 1 134 ? 2.295 -7.087 -8.636 1.00 90.25 134 LEU A O 1
ATOM 1062 N N . ASN A 1 135 ? 2.450 -4.906 -9.117 1.00 89.56 135 ASN A N 1
ATOM 1063 C CA . ASN A 1 135 ? 2.230 -5.105 -10.552 1.00 89.56 135 ASN A CA 1
ATOM 1064 C C . ASN A 1 135 ? 3.408 -5.802 -11.230 1.00 89.56 135 ASN A C 1
ATOM 1066 O O . ASN A 1 135 ? 3.189 -6.568 -12.167 1.00 89.56 135 ASN A O 1
ATOM 1070 N N . TYR A 1 136 ? 4.632 -5.554 -10.775 1.00 89.38 136 TYR A N 1
ATOM 1071 C CA . TYR A 1 136 ? 5.822 -6.172 -11.340 1.00 89.38 136 TYR A CA 1
ATOM 1072 C C . TYR A 1 136 ? 5.952 -7.649 -10.924 1.00 89.38 136 TYR A C 1
ATOM 1074 O O . TYR A 1 136 ? 6.207 -8.492 -11.780 1.00 89.38 136 TYR A O 1
ATOM 1082 N N . VAL A 1 137 ? 5.682 -7.999 -9.657 1.00 90.00 137 VAL A N 1
ATOM 1083 C CA . VAL A 1 137 ? 5.728 -9.400 -9.177 1.00 90.00 137 VAL A CA 1
ATOM 1084 C C . VAL A 1 137 ? 4.521 -10.210 -9.638 1.00 90.00 137 VAL A C 1
ATOM 1086 O O . VAL A 1 137 ? 4.665 -11.321 -10.146 1.00 90.00 137 VAL A O 1
ATOM 1089 N N . CYS A 1 138 ? 3.312 -9.686 -9.432 1.00 89.31 138 CYS A N 1
ATOM 1090 C CA . CYS A 1 138 ? 2.076 -10.439 -9.655 1.00 89.31 138 CYS A CA 1
ATOM 1091 C C . CYS A 1 138 ? 1.520 -10.272 -11.076 1.00 89.31 138 CYS A C 1
ATOM 1093 O O . CYS A 1 138 ? 0.586 -10.981 -11.464 1.00 89.31 138 CYS A O 1
ATOM 1095 N N . GLY A 1 139 ? 2.082 -9.341 -11.849 1.00 86.88 139 GLY A N 1
ATOM 1096 C CA . GLY A 1 139 ? 1.583 -8.945 -13.156 1.00 86.88 139 GLY A CA 1
ATOM 1097 C C . GLY A 1 139 ? 0.355 -8.037 -13.065 1.00 86.88 139 GLY A C 1
ATOM 1098 O O . GLY A 1 139 ? -0.489 -8.154 -12.176 1.00 86.88 139 GLY A O 1
ATOM 1099 N N . SER A 1 140 ? 0.193 -7.162 -14.056 1.00 83.19 140 SER A N 1
ATOM 1100 C CA . SER A 1 140 ? -0.962 -6.260 -14.123 1.00 83.19 140 SER A CA 1
ATOM 1101 C C . SER A 1 140 ? -2.227 -6.917 -14.696 1.00 83.19 140 SER A C 1
ATOM 1103 O O . SER A 1 140 ? -3.303 -6.330 -14.648 1.00 83.19 140 SER A O 1
ATOM 1105 N N . LYS A 1 141 ? -2.134 -8.135 -15.258 1.00 81.81 141 LYS A N 1
ATOM 1106 C CA . LYS A 1 141 ? -3.235 -8.847 -15.951 1.00 81.81 141 LYS A CA 1
ATOM 1107 C C . LYS A 1 141 ? -3.938 -7.996 -17.020 1.00 81.81 141 LYS A C 1
ATOM 1109 O O . LYS A 1 141 ? -5.157 -8.037 -17.157 1.00 81.81 141 LYS A O 1
ATOM 1114 N N . GLY A 1 142 ? -3.167 -7.203 -17.765 1.00 76.00 142 GLY A N 1
ATOM 1115 C CA . GLY A 1 142 ? -3.717 -6.284 -18.762 1.00 76.00 142 GLY A CA 1
ATOM 1116 C C . GLY A 1 142 ? -4.378 -5.052 -18.147 1.00 76.00 142 GLY A C 1
ATOM 1117 O O . GLY A 1 142 ? -5.086 -4.336 -18.843 1.00 76.00 142 GLY A O 1
ATOM 1118 N N . ARG A 1 143 ? -4.162 -4.790 -16.854 1.00 79.06 143 ARG A N 1
ATOM 1119 C CA . ARG A 1 143 ? -4.400 -3.471 -16.284 1.00 79.06 143 ARG A CA 1
ATOM 1120 C C . ARG A 1 143 ? -3.237 -2.550 -16.645 1.00 79.06 143 ARG A C 1
ATOM 1122 O O . ARG A 1 143 ? -2.100 -3.008 -16.806 1.00 79.06 143 ARG A O 1
ATOM 1129 N N . PRO A 1 144 ? -3.504 -1.252 -16.734 1.00 80.19 144 PRO A N 1
ATOM 1130 C CA . PRO A 1 144 ? -2.472 -0.275 -17.003 1.00 80.19 144 PRO A CA 1
ATOM 1131 C C . PRO A 1 144 ? -1.520 -0.133 -15.831 1.00 80.19 144 PRO A C 1
ATOM 1133 O O . PRO A 1 144 ? -1.943 -0.055 -14.676 1.00 80.19 144 PRO A O 1
ATOM 1136 N N . VAL A 1 145 ? -0.238 -0.041 -16.155 1.00 85.88 145 VAL A N 1
ATOM 1137 C CA . VAL A 1 145 ? 0.816 0.249 -15.190 1.00 85.88 145 VAL A CA 1
ATOM 1138 C C . VAL A 1 145 ? 1.177 1.734 -15.317 1.00 85.88 145 VAL A C 1
ATOM 1140 O O . VAL A 1 145 ? 1.414 2.191 -16.436 1.00 85.88 145 VAL A O 1
ATOM 1143 N N . PRO A 1 146 ? 1.200 2.505 -14.215 1.00 87.88 146 PRO A N 1
ATOM 1144 C CA . PRO A 1 146 ? 1.627 3.895 -14.220 1.00 87.88 146 PRO A CA 1
ATOM 1145 C C . PRO A 1 146 ? 3.025 4.060 -14.808 1.00 87.88 146 PRO A C 1
ATOM 1147 O O . PRO A 1 146 ? 3.948 3.326 -14.460 1.00 87.88 146 PRO A O 1
ATOM 1150 N N . CYS A 1 147 ? 3.198 5.089 -15.631 1.00 88.69 147 CYS A N 1
ATOM 1151 C CA . CYS A 1 147 ? 4.481 5.416 -16.251 1.00 88.69 147 CYS A CA 1
ATOM 1152 C C . CYS A 1 147 ? 5.601 5.647 -15.230 1.00 88.69 147 CYS A C 1
ATOM 1154 O O . CYS A 1 147 ? 6.744 5.268 -15.472 1.00 88.69 147 CYS A O 1
ATOM 1156 N N . ALA A 1 148 ? 5.251 6.200 -14.065 1.00 88.38 148 ALA A N 1
ATOM 1157 C CA . ALA A 1 148 ? 6.158 6.399 -12.940 1.00 88.38 148 ALA A CA 1
ATOM 1158 C C . ALA A 1 148 ? 6.832 5.095 -12.476 1.00 88.38 148 ALA A C 1
ATOM 1160 O O . ALA A 1 148 ? 7.977 5.132 -12.040 1.00 88.38 148 ALA A O 1
ATOM 1161 N N . CYS A 1 149 ? 6.185 3.931 -12.625 1.00 89.25 149 CYS A N 1
ATOM 1162 C CA . CYS A 1 149 ? 6.798 2.651 -12.264 1.00 89.25 149 CYS A CA 1
ATOM 1163 C C . CYS A 1 149 ? 8.121 2.425 -13.006 1.00 89.25 149 CYS A C 1
ATOM 1165 O O . CYS A 1 149 ? 9.124 2.101 -12.380 1.00 89.25 149 CYS A O 1
ATOM 1167 N N . ALA A 1 150 ? 8.152 2.662 -14.316 1.00 89.25 150 ALA A N 1
ATOM 1168 C CA . ALA A 1 150 ? 9.388 2.543 -15.081 1.00 89.25 150 ALA A CA 1
ATOM 1169 C C . ALA A 1 150 ? 10.246 3.815 -14.991 1.00 89.25 150 ALA A C 1
ATOM 1171 O O . ALA A 1 150 ? 11.440 3.732 -14.721 1.00 89.25 150 ALA A O 1
ATOM 1172 N N . LYS A 1 151 ? 9.638 4.998 -15.168 1.00 87.81 151 LYS A N 1
ATOM 1173 C CA . LYS A 1 151 ? 10.373 6.269 -15.298 1.00 87.81 151 LYS A CA 1
ATOM 1174 C C . LYS A 1 151 ? 10.976 6.785 -13.988 1.00 8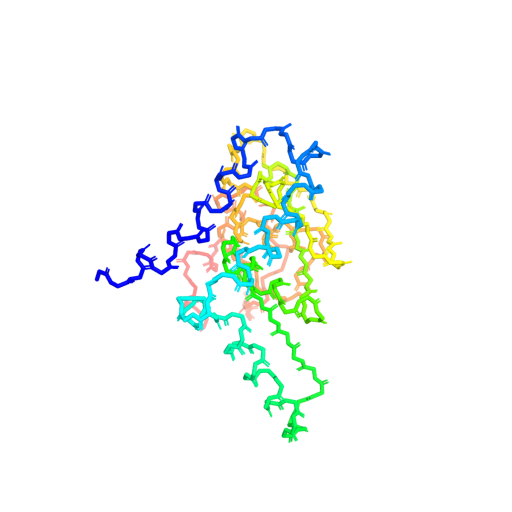7.81 151 LYS A C 1
ATOM 1176 O O . LYS A 1 151 ? 12.033 7.403 -14.020 1.00 87.81 151 LYS A O 1
ATOM 1181 N N . GLU A 1 152 ? 10.311 6.566 -12.856 1.00 85.12 152 GLU A N 1
ATOM 1182 C CA . GLU A 1 152 ? 10.718 7.115 -11.551 1.00 85.12 152 GLU A CA 1
ATOM 1183 C C . GLU A 1 152 ? 11.292 6.041 -10.622 1.00 85.12 152 GLU A C 1
ATOM 1185 O O . GLU A 1 152 ? 12.212 6.319 -9.858 1.00 85.12 152 GLU A O 1
ATOM 1190 N N . PHE A 1 153 ? 10.775 4.811 -10.701 1.00 87.19 153 PHE A N 1
ATOM 1191 C CA . PHE A 1 153 ? 11.170 3.707 -9.819 1.00 87.19 153 PHE A CA 1
ATOM 1192 C C . PHE A 1 153 ? 12.015 2.627 -10.515 1.00 87.19 153 PHE A C 1
ATOM 1194 O O . PHE A 1 153 ? 12.420 1.667 -9.870 1.00 87.19 153 PHE A O 1
ATOM 1201 N N . GLY A 1 154 ? 12.298 2.755 -11.814 1.00 87.62 154 GLY A N 1
ATOM 1202 C CA . GLY A 1 154 ? 13.214 1.855 -12.525 1.00 87.62 154 GLY A CA 1
ATOM 1203 C C . GLY A 1 154 ? 12.711 0.419 -12.712 1.00 87.62 154 GLY A C 1
ATOM 1204 O O . GLY A 1 154 ? 13.511 -0.470 -13.002 1.00 87.62 154 GLY A O 1
ATOM 1205 N N . TYR A 1 155 ? 11.408 0.160 -12.555 1.00 89.06 155 TYR A N 1
ATOM 1206 C CA . TYR A 1 155 ? 10.839 -1.146 -12.895 1.00 89.06 155 TYR A CA 1
ATOM 1207 C C . TYR A 1 155 ? 10.884 -1.387 -14.408 1.00 89.06 155 TYR A C 1
ATOM 1209 O O . TYR A 1 155 ? 10.819 -0.453 -15.207 1.00 89.06 155 TYR A O 1
ATOM 1217 N N . ALA A 1 156 ? 10.951 -2.657 -14.812 1.00 88.56 156 ALA A N 1
ATOM 1218 C CA . ALA A 1 156 ? 10.928 -3.013 -16.225 1.00 88.56 156 ALA A CA 1
ATOM 1219 C C . ALA A 1 156 ? 9.623 -2.556 -16.898 1.00 88.56 156 ALA A C 1
ATOM 1221 O O . ALA A 1 156 ? 8.534 -2.657 -16.323 1.00 88.56 156 ALA A O 1
ATOM 1222 N N . GLU A 1 157 ? 9.734 -2.093 -18.141 1.00 87.38 157 GLU A N 1
ATOM 1223 C CA . GLU A 1 157 ? 8.580 -1.680 -18.932 1.00 87.38 157 GLU A CA 1
ATOM 1224 C C . GLU A 1 157 ? 7.628 -2.860 -19.202 1.00 87.38 157 GLU A C 1
ATOM 1226 O O . GLU A 1 157 ? 8.069 -3.995 -19.424 1.00 87.38 157 GLU A O 1
ATOM 1231 N N . PRO A 1 158 ? 6.304 -2.625 -19.205 1.00 81.88 158 PRO A N 1
ATOM 1232 C CA . PRO A 1 158 ? 5.340 -3.667 -19.511 1.00 81.88 158 PRO A CA 1
ATOM 1233 C C . PRO A 1 158 ? 5.473 -4.115 -20.971 1.00 81.88 158 PRO A C 1
ATOM 1235 O O . PRO A 1 158 ? 5.437 -3.314 -21.900 1.00 81.88 158 PRO A O 1
ATOM 1238 N N . THR A 1 159 ? 5.520 -5.430 -21.189 1.00 73.50 159 THR A N 1
ATOM 1239 C CA . THR A 1 159 ? 5.615 -6.040 -22.530 1.00 73.50 159 THR A CA 1
ATOM 1240 C C . THR A 1 159 ? 4.379 -5.820 -23.408 1.00 73.50 159 THR A C 1
ATOM 1242 O O . THR A 1 159 ? 4.434 -6.035 -24.618 1.00 73.50 159 THR A O 1
ATOM 1245 N N . ARG A 1 160 ? 3.247 -5.420 -22.814 1.00 65.88 160 ARG A N 1
ATOM 1246 C CA . ARG A 1 160 ? 2.012 -5.044 -23.512 1.00 65.88 160 ARG A CA 1
ATOM 1247 C C . ARG A 1 160 ? 1.357 -3.864 -22.812 1.00 65.88 160 ARG A C 1
ATOM 1249 O O . ARG A 1 160 ? 1.055 -3.942 -21.622 1.00 65.88 160 ARG A O 1
ATOM 1256 N N . VAL A 1 161 ? 1.063 -2.814 -23.570 1.00 67.88 161 VAL A N 1
ATOM 1257 C CA . VAL A 1 161 ? 0.322 -1.654 -23.075 1.00 67.88 161 VAL A CA 1
ATOM 1258 C C . VAL A 1 161 ? -1.163 -1.893 -23.328 1.00 67.88 161 VAL A C 1
ATOM 1260 O O . VAL A 1 161 ? -1.616 -1.873 -24.468 1.00 67.88 161 VAL A O 1
ATOM 1263 N N . SER A 1 162 ? -1.938 -2.160 -22.274 1.00 59.59 162 SER A N 1
ATOM 1264 C CA . SER A 1 162 ? -3.349 -2.562 -22.411 1.00 59.59 162 SER A CA 1
ATOM 1265 C C . SER A 1 162 ? -4.261 -1.494 -23.018 1.00 59.59 162 SER A C 1
ATOM 1267 O O . SER A 1 162 ? -5.375 -1.808 -23.426 1.00 59.59 162 SER A O 1
ATOM 1269 N N . TYR A 1 163 ? -3.807 -0.241 -23.052 1.00 60.16 163 TYR A N 1
ATOM 1270 C CA . TYR A 1 163 ? -4.555 0.884 -23.600 1.00 60.16 163 TYR A CA 1
ATOM 1271 C C . TYR A 1 163 ? -4.346 1.112 -25.094 1.00 60.16 163 TYR A C 1
ATOM 1273 O O . TYR A 1 163 ? -5.098 1.885 -25.677 1.00 60.16 163 TYR A O 1
ATOM 1281 N N . SER A 1 164 ? -3.348 0.487 -25.723 1.00 56.12 164 SER A N 1
ATOM 1282 C CA . SER A 1 164 ? -3.080 0.758 -27.130 1.00 56.12 164 SER A CA 1
ATOM 1283 C C . SER A 1 164 ? -3.868 -0.177 -28.040 1.00 56.12 164 SER A C 1
ATOM 1285 O O . SER A 1 164 ? -3.606 -1.376 -28.109 1.00 56.12 164 SER A O 1
ATOM 1287 N N . THR A 1 165 ? -4.804 0.393 -28.794 1.00 60.31 165 THR A N 1
ATOM 1288 C CA . THR A 1 165 ? -5.434 -0.248 -29.958 1.00 60.31 165 THR A CA 1
ATOM 1289 C C . THR A 1 165 ? -4.489 -0.328 -31.164 1.00 60.31 165 THR A C 1
ATOM 1291 O O . THR A 1 165 ? -4.755 -1.085 -32.095 1.00 60.31 165 THR A O 1
ATOM 1294 N N . ASN A 1 166 ? -3.370 0.408 -31.130 1.00 64.38 166 ASN A N 1
ATOM 1295 C CA . ASN A 1 166 ? -2.490 0.670 -32.271 1.00 64.38 166 ASN A CA 1
ATOM 1296 C C . ASN A 1 166 ? -1.068 0.093 -32.117 1.00 64.38 166 ASN A C 1
ATOM 1298 O O . ASN A 1 166 ? -0.170 0.519 -32.836 1.00 64.38 166 ASN A O 1
ATOM 1302 N N . ASN A 1 167 ? -0.836 -0.863 -31.205 1.00 71.44 167 ASN A N 1
ATOM 1303 C CA . ASN A 1 167 ? 0.510 -1.379 -30.881 1.00 71.44 167 ASN A CA 1
ATOM 1304 C C . ASN A 1 167 ? 1.524 -0.283 -30.478 1.00 71.44 167 ASN A C 1
ATOM 1306 O O . ASN A 1 167 ? 2.726 -0.460 -30.667 1.00 71.44 167 ASN A O 1
ATOM 1310 N N . ALA A 1 168 ? 1.050 0.834 -29.923 1.00 73.19 168 ALA A N 1
ATOM 1311 C CA . ALA A 1 168 ? 1.897 1.906 -29.414 1.00 73.19 168 ALA A CA 1
ATOM 1312 C C . ALA A 1 168 ? 2.820 1.385 -28.306 1.00 73.19 168 ALA A C 1
ATOM 1314 O O . ALA A 1 168 ? 2.423 0.547 -27.482 1.00 73.19 168 ALA A O 1
ATOM 1315 N N . SER A 1 169 ? 4.051 1.885 -28.300 1.00 79.50 169 SER A N 1
ATOM 1316 C CA . SER A 1 169 ? 5.051 1.531 -27.300 1.00 79.50 169 SER A CA 1
ATOM 1317 C C . SER A 1 169 ? 4.681 2.098 -25.926 1.00 79.50 169 SER A C 1
ATOM 1319 O O . SER A 1 169 ? 3.851 3.002 -25.788 1.00 79.50 169 SER A O 1
ATOM 1321 N N . PHE A 1 170 ? 5.295 1.557 -24.873 1.00 81.31 170 PHE A N 1
ATOM 1322 C CA . PHE A 1 170 ? 5.120 2.089 -23.523 1.00 81.31 170 PHE A CA 1
ATOM 1323 C C . PHE A 1 170 ? 5.551 3.560 -23.434 1.00 81.31 170 PHE A C 1
ATOM 1325 O O . PHE A 1 170 ? 4.848 4.371 -22.832 1.00 81.31 170 PHE A O 1
ATOM 1332 N N . GLU A 1 171 ? 6.659 3.913 -24.085 1.00 82.62 171 GLU A N 1
ATOM 1333 C CA . GLU A 1 171 ? 7.182 5.276 -24.106 1.00 82.62 171 GLU A CA 1
ATOM 1334 C C . GLU A 1 171 ? 6.205 6.256 -24.772 1.00 82.62 171 GLU A C 1
ATOM 1336 O O . GLU A 1 171 ? 5.882 7.282 -24.174 1.00 82.62 171 GLU A O 1
ATOM 1341 N N . GLU A 1 172 ? 5.625 5.885 -25.918 1.00 80.06 172 GLU A N 1
ATOM 1342 C CA . GLU A 1 172 ? 4.627 6.693 -26.637 1.00 80.06 172 GLU A CA 1
ATOM 1343 C C . GLU A 1 172 ? 3.383 6.973 -25.781 1.00 80.06 172 GLU A C 1
ATOM 1345 O O . GLU A 1 172 ? 2.919 8.113 -25.687 1.00 80.06 172 GLU A O 1
ATOM 1350 N N . VAL A 1 173 ? 2.865 5.949 -25.094 1.00 81.06 173 VAL A N 1
ATOM 1351 C CA . VAL A 1 173 ? 1.702 6.098 -24.203 1.00 81.06 173 VAL A CA 1
ATOM 1352 C C . VAL A 1 173 ? 2.035 6.971 -22.991 1.00 81.06 173 VAL A C 1
ATOM 1354 O O . VAL A 1 173 ? 1.182 7.712 -22.502 1.00 81.06 173 VAL A O 1
ATOM 1357 N N . CYS A 1 174 ? 3.277 6.921 -22.515 1.00 84.19 174 CYS A N 1
ATOM 1358 C CA . CYS A 1 174 ? 3.728 7.705 -21.374 1.00 84.19 174 CYS A CA 1
ATOM 1359 C C . CYS A 1 174 ? 4.107 9.153 -21.701 1.00 84.19 174 CYS A C 1
ATOM 1361 O O . CYS A 1 174 ? 4.189 9.968 -20.782 1.00 84.19 174 CYS A O 1
ATOM 1363 N N . GLU A 1 175 ? 4.364 9.482 -22.963 1.00 83.50 175 GLU A N 1
ATOM 1364 C CA . GLU A 1 175 ? 4.571 10.858 -23.426 1.00 83.50 175 GLU A CA 1
ATOM 1365 C C . GLU A 1 175 ? 3.262 11.531 -23.841 1.00 83.50 175 GLU A C 1
ATOM 1367 O O . GLU A 1 175 ? 3.087 12.730 -23.618 1.00 83.50 175 GLU A O 1
ATOM 1372 N N . ASN A 1 176 ? 2.320 10.765 -24.403 1.00 73.56 176 ASN A N 1
ATOM 1373 C CA . ASN A 1 176 ? 1.033 11.284 -24.844 1.00 73.56 176 ASN A CA 1
ATOM 1374 C C . ASN A 1 176 ? -0.139 10.365 -24.443 1.00 73.56 176 ASN A C 1
ATOM 1376 O O . ASN A 1 176 ? -0.708 9.662 -25.290 1.00 73.56 176 ASN A O 1
ATOM 1380 N N . PRO A 1 177 ? -0.560 10.406 -23.163 1.00 64.12 177 PRO A N 1
ATOM 1381 C CA . PRO A 1 177 ? -1.597 9.522 -22.623 1.00 64.12 177 PRO A CA 1
ATOM 1382 C C . PRO A 1 177 ? -2.998 9.762 -23.210 1.00 64.12 177 PRO A C 1
ATOM 1384 O O . PRO A 1 177 ? -3.915 8.997 -22.922 1.00 64.12 177 PRO A O 1
ATOM 1387 N N . TYR A 1 178 ? -3.171 10.805 -24.031 1.00 61.59 178 TYR A N 1
ATOM 1388 C CA . TYR A 1 178 ? -4.442 11.198 -24.648 1.00 61.59 178 TYR A CA 1
ATOM 1389 C C . TYR A 1 178 ? -4.468 11.004 -26.174 1.00 61.59 178 TYR A C 1
ATOM 1391 O O . TYR A 1 178 ? -5.382 11.494 -26.829 1.00 61.59 178 TYR A O 1
ATOM 1399 N N . SER A 1 179 ? -3.472 10.331 -26.761 1.00 54.44 179 SER A N 1
ATOM 1400 C CA . SER A 1 179 ? -3.357 10.162 -28.223 1.00 54.44 179 SER A CA 1
ATOM 1401 C C . SER A 1 179 ? -4.152 8.993 -28.826 1.00 54.44 179 SER A C 1
ATOM 1403 O O . SER A 1 179 ? -4.010 8.732 -30.021 1.00 54.44 179 SER A O 1
ATOM 1405 N N . ASN A 1 180 ? -4.992 8.317 -28.033 1.00 47.22 180 ASN A N 1
ATOM 1406 C CA . ASN A 1 180 ? -5.881 7.243 -28.495 1.00 47.22 180 ASN A CA 1
ATOM 1407 C C . ASN A 1 180 ? -7.290 7.750 -28.811 1.00 47.22 180 ASN A C 1
ATOM 1409 O O . ASN A 1 180 ? -7.924 8.315 -27.891 1.00 47.22 180 ASN A O 1
#

Mean predicted aligned error: 13.49 Å

Foldseek 3Di:
DPVCVLCVVVVCVLVVLVVDPCCPVCVVVVVVVVVVCVVVPPDPVVVNPLLVVVLVVVVVVVVVVPDPADAQDDAQSSLVSSLSVLVRDEAEAEPLQCRCVSDPGRPHYDYDYQPQPPDHNVQSSDPLSVVLRCCLVVNPVLPARQPCSCVVRNGDADPDGSPDPPRDGSVRCNVCVPPD

Solvent-accessible surface area (backbone atoms only — not comparable to full-atom values): 10979 Å² total; per-residue (Å²): 132,70,59,63,72,68,48,41,59,60,52,49,54,47,51,54,47,62,76,41,96,47,63,86,78,40,48,71,54,48,54,51,49,51,52,48,47,63,71,68,49,85,66,69,62,70,77,71,35,63,60,55,55,52,49,50,50,53,52,52,54,55,76,66,67,80,58,98,74,75,84,53,79,50,61,72,73,46,27,56,55,33,37,76,51,43,93,44,34,74,44,80,43,36,48,68,24,57,72,69,70,44,49,85,73,51,96,40,63,46,79,41,80,49,85,60,78,92,54,55,52,67,52,43,57,30,66,67,51,52,50,39,47,49,33,69,76,73,48,51,86,68,46,81,74,64,56,53,35,37,78,73,62,69,42,81,75,70,96,65,52,61,82,47,93,76,77,53,50,63,66,56,46,63,77,42,79,77,78,121

Sequence (180 aa):
MSDIQLWAGALISQLSRSFIPIGNILTPLFEFLVEIVAKLESSSLEKVSFYKQTTAFINHVKELELYDEIYITGHSLGGGIAMISDKYTFNVLPTGDIVPMIDDPSKRYEKIDCRLEDSGFLLCHMSLQTFCELNYVCGSKGRPVPCACAKEFGYAEPTRVSYSTNNASFEEVCENPYSN

Secondary structure (DSSP, 8-state):
--HHHHHHHHHHHHHHHHH-TTTTTSHHHHHHHHHHHHHH-SSSTTTT-HHHHHHHHHHHHHHTT--S-------THHHHHHHTTGGG--EEEETT-SGGGSSPPPSSEEEE----TT--HHHHT-HHHHHHHHHHHH--TTPPPPHHHHHTT-PPPPSS-TT-TT---HHHHHH-TT--